Protein AF-A0A383B286-F1 (afdb_monomer)

Secondary structure (DSSP, 8-state):
---TTS-S------PPTTSHHHHHHH--S--PPPGGGGSSBS-SSEEEEEE--HHHHHHHHHHHHHHHTTT--HHHHHHHHHHHHHHHHHTTT--SEEEEEEEE-SSTT-EEEEEEEE--S-HHHHHHHHHHHHHHHHHHHHT-HHHHHTT-EEEEEEEEEEEETTEEEEEEEEEEE-TTS-TTT-SSPPTTSEEEEEEEEETTEEEEESSHHHHHHHHHHHHH-PPPTTBHHHHSPPPTT-SEEEE-

Foldseek 3Di:
DDDPVPPPDDDDDDDDPPDLSNCQLFDDDDADFQLCLLLDADDAPKWKKFFDPLVSVLVVLLVVLVVCLVVDDDPLNVLSVLVNVLSVLCCQAAPGIKIKGWHDDPDPLDIWIKMKGFGNDDQVSNLVSVVSVQVSVQVNCVVPVVCVVQVKHKDWDKAWDDDAPNFTKIKIWIAIDCVVGDCVVPVDPHRNNIAMWMWTDDPRMIIITRDSVSSNSSRVCVVVSGGDPNGCSVVPTDDPRGRMDMDD

Radius of gyration: 19.31 Å; Cα contacts (8 Å, |Δi|>4): 443; chains: 1; bounding box: 46×44×51 Å

Organism: NCBI:txid408172

Nearest PDB structures (foldseek):
  2lnj-assembly1_A  TM=3.868E-01  e=2.269E-02  Synechocystis sp. PCC 6803

pLDDT: mean 72.1, std 17.96, range [24.28, 96.69]

Structure (mmCIF, N/CA/C/O backbone):
data_AF-A0A383B286-F1
#
_entry.id   AF-A0A383B286-F1
#
loop_
_atom_site.group_PDB
_atom_site.id
_atom_site.type_symbol
_atom_site.label_atom_id
_atom_site.label_alt_id
_atom_site.label_comp_id
_atom_site.label_asym_id
_atom_site.label_entity_id
_atom_site.label_seq_id
_atom_site.pdbx_PDB_ins_code
_atom_site.Cartn_x
_atom_site.Cartn_y
_atom_site.Cartn_z
_atom_site.occupancy
_atom_site.B_iso_or_equiv
_atom_site.auth_seq_id
_atom_site.auth_comp_id
_atom_site.auth_asym_id
_atom_site.auth_atom_id
_atom_site.pdbx_PDB_model_num
ATOM 1 N N . PHE A 1 1 ? -25.743 -4.585 -22.593 1.00 35.69 1 PHE A N 1
ATOM 2 C CA . PHE A 1 1 ? -24.598 -5.410 -23.019 1.00 35.69 1 PHE A CA 1
ATOM 3 C C . PHE A 1 1 ? -23.786 -4.570 -23.985 1.00 35.69 1 PHE A C 1
ATOM 5 O O . PHE A 1 1 ? -24.321 -4.217 -25.025 1.00 35.69 1 PHE A O 1
ATOM 12 N N . LEU A 1 2 ? -22.584 -4.155 -23.582 1.00 29.59 2 LEU A N 1
ATOM 13 C CA . LEU A 1 2 ? -21.667 -3.370 -24.417 1.00 29.59 2 LEU A CA 1
ATOM 14 C C . LEU A 1 2 ? -20.924 -4.308 -25.380 1.00 29.59 2 LEU A C 1
ATOM 16 O O . LEU A 1 2 ? -20.690 -5.470 -25.030 1.00 29.59 2 LEU A O 1
ATOM 20 N N . SER A 1 3 ? -20.625 -3.829 -26.587 1.00 35.50 3 SER A N 1
ATOM 21 C CA . SER A 1 3 ? -20.032 -4.629 -27.661 1.00 35.50 3 SER A CA 1
ATOM 22 C C . SER A 1 3 ? -18.531 -4.865 -27.437 1.00 35.50 3 SER A C 1
ATOM 24 O O . SER A 1 3 ? -17.851 -4.086 -26.772 1.00 35.50 3 SER A O 1
ATOM 26 N N . THR A 1 4 ? -18.000 -5.962 -27.983 1.00 37.81 4 THR A N 1
ATOM 27 C CA . THR A 1 4 ? -16.591 -6.387 -27.856 1.00 37.81 4 THR A CA 1
ATOM 28 C C . THR A 1 4 ? -15.590 -5.416 -28.504 1.00 37.81 4 THR A C 1
ATOM 30 O O . THR A 1 4 ? -14.391 -5.576 -28.309 1.00 37.81 4 THR A O 1
ATOM 33 N N . GLU A 1 5 ? -16.069 -4.420 -29.254 1.00 39.47 5 GLU A N 1
ATOM 34 C CA . GLU A 1 5 ? -15.258 -3.421 -29.965 1.00 39.47 5 GLU A CA 1
ATOM 35 C C . GLU A 1 5 ? -15.068 -2.113 -29.165 1.00 39.47 5 GLU A C 1
ATOM 37 O O . GLU A 1 5 ? -14.260 -1.277 -29.551 1.00 39.47 5 GLU A O 1
ATOM 42 N N . GLU A 1 6 ? -15.738 -1.951 -28.015 1.00 33.78 6 GLU A N 1
ATOM 43 C CA . GLU A 1 6 ? -15.714 -0.720 -27.192 1.00 33.78 6 GLU A CA 1
ATOM 44 C C . GLU A 1 6 ? -15.041 -0.914 -25.819 1.00 33.78 6 GLU A C 1
ATOM 46 O O . GLU A 1 6 ? -15.078 -0.045 -24.948 1.00 33.78 6 GLU A O 1
ATOM 51 N N . ILE A 1 7 ? -14.418 -2.072 -25.599 1.00 32.53 7 ILE A N 1
ATOM 52 C CA . ILE A 1 7 ? -13.749 -2.419 -24.344 1.00 32.53 7 ILE A CA 1
ATOM 53 C C . ILE A 1 7 ? -12.240 -2.233 -24.527 1.00 32.53 7 ILE A C 1
ATOM 55 O O . ILE A 1 7 ? -11.551 -3.141 -24.983 1.00 32.53 7 ILE A O 1
ATOM 59 N N . VAL A 1 8 ? -11.720 -1.063 -24.147 1.00 39.81 8 VAL A N 1
ATOM 60 C CA . VAL A 1 8 ? -10.276 -0.760 -24.231 1.00 39.81 8 VAL A CA 1
ATOM 61 C C . VAL A 1 8 ? -9.488 -1.412 -23.083 1.00 39.81 8 VAL A C 1
ATOM 63 O O . VAL A 1 8 ? -8.331 -1.777 -23.259 1.00 39.81 8 VAL A O 1
ATOM 66 N N . ALA A 1 9 ? -10.129 -1.684 -21.941 1.00 24.28 9 ALA A N 1
ATOM 67 C CA . ALA A 1 9 ? -9.641 -2.647 -20.954 1.00 24.28 9 ALA A CA 1
ATOM 68 C C . ALA A 1 9 ? -10.784 -3.145 -20.059 1.00 24.28 9 ALA A C 1
ATOM 70 O O . ALA A 1 9 ? -11.536 -2.364 -19.480 1.00 24.28 9 ALA A O 1
ATOM 71 N N . ARG A 1 10 ? -10.892 -4.468 -19.910 1.00 29.92 10 ARG A N 1
ATOM 72 C CA . ARG A 1 10 ? -11.716 -5.124 -18.889 1.00 29.92 10 ARG A CA 1
ATOM 73 C C . ARG A 1 10 ? -10.785 -5.944 -18.015 1.00 29.92 10 ARG A C 1
ATOM 75 O O . ARG A 1 10 ? -10.339 -7.015 -18.419 1.00 29.92 10 ARG A O 1
ATOM 82 N N . PHE A 1 11 ? -10.491 -5.441 -16.824 1.00 25.23 11 PHE A N 1
ATOM 83 C CA . PHE A 1 11 ? -9.703 -6.176 -15.843 1.00 25.23 11 PHE A CA 1
ATOM 84 C C . PHE A 1 11 ? -10.583 -7.241 -15.190 1.00 25.23 11 PHE A C 1
ATOM 86 O O . PHE A 1 11 ? -11.273 -7.008 -14.205 1.00 25.23 11 PHE A O 1
ATOM 93 N N . ALA A 1 12 ? -10.581 -8.431 -15.783 1.00 28.70 12 ALA A N 1
ATOM 94 C CA . ALA A 1 12 ? -11.034 -9.650 -15.137 1.00 28.70 12 ALA A CA 1
ATOM 95 C C . ALA A 1 12 ? -9.789 -10.446 -14.740 1.00 28.70 12 ALA A C 1
ATOM 97 O O . ALA A 1 12 ? -9.156 -11.088 -15.580 1.00 28.70 12 ALA A O 1
ATOM 98 N N . MET A 1 13 ? -9.420 -10.397 -13.460 1.00 33.97 13 MET A N 1
ATOM 99 C CA . MET A 1 13 ? -8.364 -11.257 -12.934 1.00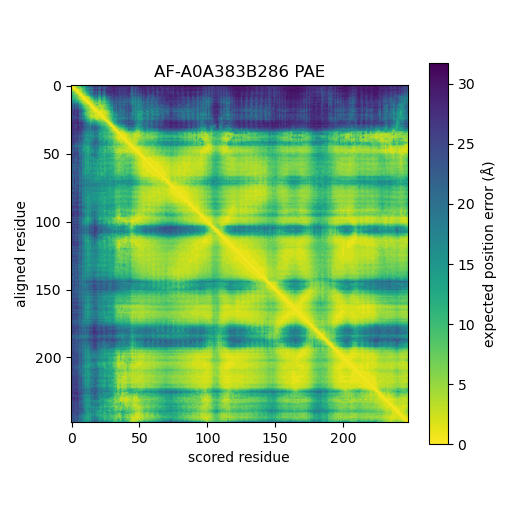 33.97 13 MET A CA 1
ATOM 100 C C . MET A 1 13 ? -8.910 -12.681 -12.834 1.00 33.97 13 MET A C 1
ATOM 102 O O . MET A 1 13 ? -9.574 -13.058 -11.875 1.00 33.97 13 MET A O 1
ATOM 106 N N . SER A 1 14 ? -8.649 -13.475 -13.866 1.00 31.97 14 SER A N 1
ATOM 107 C CA . SER A 1 14 ? -8.814 -14.923 -13.829 1.00 31.97 14 SER A CA 1
ATOM 108 C C . SER A 1 14 ? -7.449 -15.545 -14.075 1.00 31.97 14 SER A C 1
ATOM 110 O O . SER A 1 14 ? -6.785 -15.260 -15.071 1.00 31.97 14 SER A O 1
ATOM 112 N N . ALA A 1 15 ? -6.980 -16.365 -13.141 1.00 40.34 15 ALA A N 1
ATOM 113 C CA . ALA A 1 15 ? -5.787 -17.151 -13.384 1.00 40.34 15 ALA A CA 1
ATOM 114 C C . ALA A 1 15 ? -6.165 -18.398 -14.184 1.00 40.34 15 ALA A C 1
ATOM 116 O O . ALA A 1 15 ? -7.109 -19.113 -13.845 1.00 40.34 15 ALA A O 1
ATOM 117 N N . LYS A 1 16 ? -5.400 -18.683 -15.239 1.00 36.25 16 LYS A N 1
ATOM 118 C CA . LYS A 1 16 ? -5.529 -19.925 -16.003 1.00 36.25 16 LYS A CA 1
ATOM 119 C C . LYS A 1 16 ? -5.354 -21.114 -15.053 1.00 36.25 16 LYS A C 1
ATOM 121 O O . LYS A 1 16 ? -4.322 -21.210 -14.386 1.00 36.25 16 LYS A O 1
ATOM 126 N N . GLY A 1 17 ? -6.350 -21.998 -14.991 1.00 39.28 17 GLY A N 1
ATOM 127 C CA . GLY A 1 17 ? -6.328 -23.168 -14.109 1.00 39.28 17 GLY A CA 1
ATOM 128 C C . GLY A 1 17 ? -5.062 -24.011 -14.302 1.00 39.28 17 GLY A C 1
ATOM 129 O O . GLY A 1 17 ? -4.658 -24.277 -15.434 1.00 39.28 17 GLY A O 1
ATOM 130 N N . GLY A 1 18 ? -4.421 -24.389 -13.193 1.00 46.38 18 GLY A N 1
ATOM 131 C CA . GLY A 1 18 ? -3.173 -25.162 -13.170 1.00 46.38 18 GLY A CA 1
ATOM 132 C C . GLY A 1 18 ? -1.886 -24.327 -13.189 1.00 46.38 18 GLY A C 1
ATOM 133 O O . GLY A 1 18 ? -0.797 -24.892 -13.226 1.00 46.38 18 GLY A O 1
ATOM 134 N N . THR A 1 19 ? -1.978 -22.995 -13.160 1.00 46.00 19 THR A N 1
ATOM 135 C CA . THR A 1 19 ? -0.817 -22.101 -12.996 1.00 46.00 19 THR A CA 1
ATOM 136 C C . THR A 1 19 ? -0.548 -21.792 -11.523 1.00 46.00 19 THR A C 1
ATOM 138 O O . THR A 1 19 ? -1.466 -21.839 -10.705 1.00 46.00 19 THR A O 1
ATOM 141 N N . ALA A 1 20 ? 0.683 -21.397 -11.182 1.00 45.56 20 ALA A N 1
ATOM 142 C CA . ALA A 1 20 ? 1.032 -20.937 -9.833 1.00 45.56 20 ALA A CA 1
ATOM 143 C C . ALA A 1 20 ? 0.126 -19.786 -9.351 1.00 45.56 20 ALA A C 1
ATOM 145 O O . ALA A 1 20 ? -0.281 -19.767 -8.195 1.00 45.56 20 ALA A O 1
ATOM 146 N N . LEU A 1 21 ? -0.276 -18.896 -10.267 1.00 41.94 21 LEU A N 1
ATOM 147 C CA . LEU A 1 21 ? -1.225 -17.815 -9.998 1.00 41.94 21 LEU A CA 1
ATOM 148 C C . LEU A 1 21 ? -2.638 -18.350 -9.690 1.00 41.94 21 LEU A C 1
ATOM 150 O O . LEU A 1 21 ? -3.321 -17.820 -8.821 1.00 41.94 21 LEU A O 1
ATOM 154 N N . SER A 1 22 ? -3.068 -19.439 -10.347 1.00 44.69 22 SER A N 1
ATOM 155 C CA . SER A 1 22 ? -4.341 -20.099 -10.018 1.00 44.69 22 SER A CA 1
ATOM 156 C C . SER A 1 22 ? -4.290 -20.776 -8.661 1.00 44.69 22 SER A C 1
ATOM 158 O O . SER A 1 22 ? -5.237 -20.632 -7.909 1.00 44.69 22 SER A O 1
ATOM 160 N N . THR A 1 23 ? -3.165 -21.397 -8.304 1.00 44.38 23 THR A N 1
ATOM 161 C CA . THR A 1 23 ? -2.940 -21.995 -6.984 1.00 44.38 23 THR A CA 1
ATOM 162 C C . THR A 1 23 ? -2.914 -20.938 -5.874 1.00 44.38 23 THR A C 1
ATOM 164 O O . THR A 1 23 ? -3.476 -21.176 -4.806 1.00 44.38 23 THR A O 1
ATOM 167 N N . MET A 1 24 ? -2.337 -19.758 -6.143 1.00 43.66 24 MET A N 1
ATOM 168 C CA . MET A 1 24 ? -2.326 -18.604 -5.230 1.00 43.66 24 MET A CA 1
ATOM 169 C C . MET A 1 24 ? -3.744 -18.069 -4.972 1.00 43.66 24 MET A C 1
ATOM 171 O O . MET A 1 24 ? -4.082 -17.751 -3.836 1.00 43.66 24 MET A O 1
ATOM 175 N N . PHE A 1 25 ? -4.601 -18.037 -6.000 1.00 43.75 25 PHE A N 1
ATOM 176 C CA . PHE A 1 25 ? -6.016 -17.676 -5.851 1.00 43.75 25 PHE A CA 1
ATOM 177 C C . PHE A 1 25 ? -6.913 -18.829 -5.371 1.00 43.75 25 PHE A C 1
ATOM 179 O O . PHE A 1 25 ? -8.019 -18.569 -4.902 1.00 43.75 25 PHE A O 1
ATOM 186 N N . SER A 1 26 ? -6.480 -20.093 -5.480 1.00 41.22 26 SER A N 1
ATOM 187 C CA . SER A 1 26 ? -7.341 -21.262 -5.249 1.00 41.22 26 SER A CA 1
ATOM 188 C C . SER A 1 26 ? -7.042 -22.087 -3.997 1.00 41.22 26 SER A C 1
ATOM 190 O O . SER A 1 26 ? -7.815 -23.007 -3.732 1.00 41.22 26 SER A O 1
ATOM 192 N N . SER A 1 27 ? -5.989 -21.838 -3.203 1.00 34.78 27 SER A N 1
ATOM 193 C CA . SER A 1 27 ? -5.831 -22.602 -1.948 1.00 34.78 27 SER A CA 1
ATOM 194 C C . SER A 1 27 ? -4.819 -22.089 -0.905 1.00 34.78 27 SER A C 1
ATOM 196 O O . SER A 1 27 ? -3.619 -22.261 -1.081 1.00 34.78 27 SER A O 1
ATOM 198 N N . LYS A 1 28 ? -5.398 -21.735 0.263 1.00 45.06 28 LYS A N 1
ATOM 199 C CA . LYS A 1 28 ? -4.959 -21.876 1.684 1.00 45.06 28 LYS A CA 1
ATOM 200 C C . LYS A 1 28 ? -3.869 -20.932 2.243 1.00 45.06 28 LYS A C 1
ATOM 202 O O . LYS A 1 28 ? -2.876 -20.684 1.589 1.00 45.06 28 LYS A O 1
ATOM 207 N N . ALA A 1 29 ? -3.985 -20.431 3.488 1.00 35.38 29 ALA A N 1
ATOM 208 C CA . ALA A 1 29 ? -4.572 -21.063 4.688 1.00 35.38 29 ALA A CA 1
ATOM 209 C C . ALA A 1 29 ? -5.432 -20.143 5.602 1.00 35.38 29 ALA A C 1
ATOM 211 O O . ALA A 1 29 ? -5.096 -18.991 5.839 1.00 35.38 29 ALA A O 1
ATOM 212 N N . ASN A 1 30 ? -6.508 -20.730 6.155 1.00 35.88 30 ASN A N 1
ATOM 213 C CA . ASN A 1 30 ? -7.362 -20.274 7.268 1.00 35.88 30 ASN A CA 1
ATOM 214 C C . ASN A 1 30 ? -7.854 -18.817 7.219 1.00 35.88 30 ASN A C 1
ATOM 216 O O . ASN A 1 30 ? -7.363 -17.955 7.942 1.00 35.88 30 ASN A O 1
ATOM 220 N N . GLY A 1 31 ? -8.900 -18.575 6.423 1.00 37.56 31 GLY A N 1
ATOM 221 C CA . GLY A 1 31 ? -9.650 -17.320 6.463 1.00 37.56 31 GLY A CA 1
ATOM 222 C C . GLY A 1 31 ? -10.276 -17.096 7.840 1.00 37.56 31 GLY A C 1
ATOM 223 O O . GLY A 1 31 ? -11.276 -17.725 8.182 1.00 37.56 31 GLY A O 1
ATOM 224 N N . GLY A 1 32 ? -9.656 -16.225 8.632 1.00 35.72 32 GLY A N 1
ATOM 225 C CA . GLY A 1 32 ? -10.318 -15.516 9.720 1.00 35.72 32 GLY A CA 1
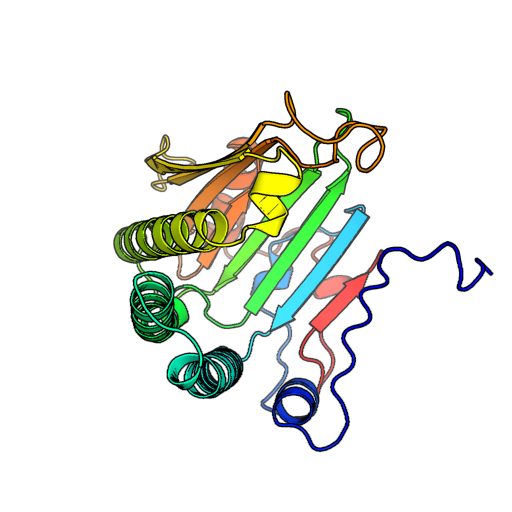ATOM 226 C C . GLY A 1 32 ? -11.048 -14.292 9.173 1.00 35.72 32 GLY A C 1
ATOM 227 O 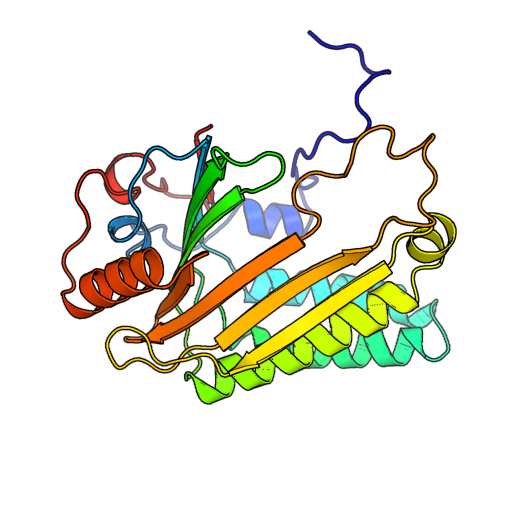O . GLY A 1 32 ? -10.774 -13.848 8.058 1.00 35.72 32 GLY A O 1
ATOM 228 N N . ASN A 1 33 ? -11.964 -13.733 9.964 1.00 47.03 33 ASN A N 1
ATOM 229 C CA . ASN A 1 33 ? -12.501 -12.410 9.670 1.00 47.03 33 ASN A CA 1
ATOM 230 C C . ASN A 1 33 ? -11.319 -11.418 9.735 1.00 47.03 33 ASN A C 1
ATOM 232 O O . ASN A 1 33 ? -10.665 -11.370 10.783 1.00 47.03 33 ASN A O 1
ATOM 236 N N . PRO A 1 34 ? -10.974 -10.709 8.648 1.00 53.91 34 PRO A N 1
ATOM 237 C CA . PRO A 1 34 ? -9.831 -9.803 8.630 1.00 53.91 34 PRO A CA 1
ATOM 238 C C . PRO A 1 34 ? -10.003 -8.761 9.730 1.00 53.91 34 PRO A C 1
ATOM 240 O O . PRO A 1 34 ? -10.953 -7.978 9.727 1.00 53.91 34 PRO A O 1
ATOM 243 N N . SER A 1 35 ? -9.087 -8.770 10.698 1.00 61.88 35 SER A N 1
ATOM 244 C CA . SER A 1 35 ? -9.157 -7.899 11.866 1.00 61.88 35 SER A CA 1
ATOM 245 C C . SER A 1 35 ? -9.078 -6.435 11.471 1.00 61.88 35 SER A C 1
ATOM 247 O O . SER A 1 35 ? -9.601 -5.605 12.201 1.00 61.88 35 SER A O 1
ATOM 249 N N . VAL A 1 36 ? -8.475 -6.127 10.318 1.00 63.97 36 VAL A N 1
ATOM 250 C CA . VAL A 1 36 ? -8.376 -4.763 9.789 1.00 63.97 36 VAL A CA 1
ATOM 251 C C . VAL A 1 36 ? -9.693 -4.235 9.218 1.00 63.97 36 VAL A C 1
ATOM 253 O O . VAL A 1 36 ? -9.945 -3.037 9.265 1.00 63.97 36 VAL A O 1
ATOM 256 N N . ALA A 1 37 ? -10.589 -5.115 8.758 1.00 61.50 37 ALA A N 1
ATOM 257 C CA . ALA A 1 37 ? -11.864 -4.715 8.159 1.00 61.50 37 ALA A CA 1
ATOM 258 C C . ALA A 1 37 ? -12.816 -4.055 9.162 1.00 61.50 37 ALA A C 1
ATOM 260 O O . ALA A 1 37 ? -13.763 -3.385 8.766 1.00 61.50 37 ALA A O 1
ATOM 261 N N . LYS A 1 38 ? -12.573 -4.216 10.469 1.00 71.38 38 LYS A N 1
ATOM 262 C CA . LYS A 1 38 ? -13.352 -3.531 11.505 1.00 71.38 38 LYS A CA 1
ATOM 263 C C . LYS A 1 38 ? -13.021 -2.037 11.606 1.00 71.38 38 LYS A C 1
ATOM 265 O O . LYS A 1 38 ? -13.726 -1.345 12.327 1.00 71.38 38 LYS A O 1
ATOM 270 N N . TYR A 1 39 ? -11.953 -1.568 10.960 1.00 67.50 39 TYR A N 1
ATOM 271 C CA . TYR A 1 39 ? -11.430 -0.207 11.098 1.00 67.50 39 TYR A CA 1
ATOM 272 C C . TYR A 1 39 ? -11.810 0.736 9.948 1.00 67.50 39 TYR A C 1
ATOM 274 O O . TYR A 1 39 ? -11.619 1.936 10.088 1.00 67.50 39 TYR A O 1
ATOM 282 N N . VAL A 1 40 ? -12.353 0.210 8.847 1.00 66.75 40 VAL A N 1
ATOM 283 C CA . VAL A 1 40 ? -12.799 0.998 7.685 1.00 66.75 40 VAL A CA 1
ATOM 284 C C . VAL A 1 40 ? -14.318 0.975 7.630 1.00 66.75 40 VAL A C 1
ATOM 286 O O . VAL A 1 40 ? -14.918 -0.095 7.778 1.00 66.75 40 VAL A O 1
ATOM 289 N N . GLU A 1 41 ? -14.925 2.145 7.454 1.00 68.25 41 GLU A N 1
ATOM 290 C CA . GLU A 1 41 ? -16.367 2.293 7.265 1.00 68.25 41 GLU A CA 1
ATOM 291 C C . GLU A 1 41 ? -16.772 1.845 5.852 1.00 68.25 41 GLU A C 1
ATOM 293 O O . GLU A 1 41 ? -16.003 1.968 4.904 1.00 68.25 41 GLU A O 1
ATOM 298 N N . SER A 1 42 ? -17.964 1.263 5.722 1.00 55.38 42 SER A N 1
ATOM 299 C CA . SER A 1 42 ? -18.550 0.896 4.429 1.00 55.38 42 SER A CA 1
ATOM 300 C C . SER A 1 42 ? -19.330 2.061 3.829 1.00 55.38 42 SER A C 1
ATOM 302 O O . SER A 1 42 ? -19.939 2.831 4.569 1.00 55.38 42 SER A O 1
ATOM 304 N N . GLY A 1 43 ? -19.418 2.120 2.502 1.00 54.25 43 GLY A N 1
ATOM 305 C CA . GLY A 1 43 ? -20.246 3.103 1.797 1.00 54.25 43 GLY A CA 1
ATOM 306 C C . GLY A 1 43 ? -19.526 3.885 0.706 1.00 54.25 43 GLY A C 1
ATOM 307 O O . GLY A 1 43 ? -20.153 4.760 0.112 1.00 54.25 43 GLY A O 1
ATOM 308 N N . GLY A 1 44 ? -18.260 3.567 0.423 1.00 58.38 44 GLY A N 1
ATOM 309 C CA . GLY A 1 44 ? -17.566 4.095 -0.745 1.00 58.38 44 GLY A CA 1
ATOM 310 C C . GLY A 1 44 ? -18.120 3.521 -2.052 1.00 58.38 44 GLY A C 1
ATOM 311 O O . GLY A 1 44 ? -18.815 2.502 -2.075 1.00 58.38 44 GLY A O 1
ATOM 312 N N . PHE A 1 45 ? -17.766 4.161 -3.165 1.00 52.78 45 PHE A N 1
ATOM 313 C CA . PHE A 1 45 ? -17.994 3.637 -4.513 1.00 52.78 45 PHE A CA 1
ATOM 314 C C . PHE A 1 45 ? -17.369 2.247 -4.724 1.00 52.78 45 PHE A C 1
ATOM 316 O O . PHE A 1 45 ? -17.914 1.426 -5.461 1.00 52.78 45 PHE A O 1
ATOM 323 N N . LEU A 1 46 ? -16.229 1.968 -4.086 1.00 63.97 46 LEU A N 1
ATOM 324 C CA . LEU A 1 46 ? -15.657 0.628 -4.033 1.00 63.97 46 LEU A CA 1
ATOM 325 C C . LEU A 1 46 ? -15.156 0.327 -2.626 1.00 63.97 46 LEU A C 1
ATOM 327 O O . LEU A 1 46 ? -14.215 0.950 -2.146 1.00 63.97 46 LEU A O 1
ATOM 331 N N . ASP A 1 47 ? -15.718 -0.711 -2.020 1.00 60.81 47 ASP A N 1
ATOM 332 C CA . ASP A 1 47 ? -15.261 -1.249 -0.742 1.00 60.81 47 ASP A CA 1
ATOM 333 C C . ASP A 1 47 ? -14.608 -2.614 -0.976 1.00 60.81 47 ASP A C 1
ATOM 335 O O . ASP A 1 47 ? -15.182 -3.475 -1.651 1.00 60.81 47 ASP A O 1
ATOM 339 N N . ALA A 1 48 ? -13.426 -2.860 -0.405 1.00 68.88 48 ALA A N 1
ATOM 340 C CA . ALA A 1 48 ? -12.746 -4.143 -0.543 1.00 68.88 48 ALA A CA 1
ATOM 341 C C . ALA A 1 48 ? -11.995 -4.587 0.712 1.00 68.88 48 ALA A C 1
ATOM 343 O O . ALA A 1 48 ? -11.455 -3.805 1.496 1.00 68.88 48 ALA A O 1
ATOM 344 N N . VAL A 1 49 ? -11.929 -5.907 0.867 1.00 62.50 49 VAL A N 1
ATOM 345 C CA . VAL A 1 49 ? -11.186 -6.571 1.927 1.00 62.50 49 VAL A CA 1
ATOM 346 C C . VAL A 1 49 ? -10.368 -7.704 1.326 1.00 62.50 49 VAL A C 1
ATOM 348 O O . VAL A 1 49 ? -10.896 -8.570 0.623 1.00 62.50 49 VAL A O 1
ATOM 351 N N . VAL A 1 50 ? -9.066 -7.693 1.598 1.00 72.25 50 VAL A N 1
ATOM 352 C CA . VAL A 1 50 ? -8.081 -8.564 0.956 1.00 72.25 50 VAL A CA 1
ATOM 353 C C . VAL A 1 50 ? -7.175 -9.201 2.003 1.00 72.25 50 VAL A C 1
ATOM 355 O O . VAL A 1 50 ? -6.856 -8.608 3.032 1.00 72.25 50 VAL A O 1
ATOM 358 N N . ASN A 1 51 ? -6.756 -10.431 1.730 1.00 69.00 51 ASN A N 1
ATOM 359 C CA . ASN A 1 51 ? -5.701 -11.117 2.452 1.00 69.00 51 ASN A CA 1
ATOM 360 C C . ASN A 1 51 ? -4.616 -11.562 1.460 1.00 69.00 51 ASN A C 1
ATOM 362 O O . ASN A 1 51 ? -4.763 -12.574 0.770 1.00 69.00 51 ASN A O 1
ATOM 366 N N . TYR A 1 52 ? -3.549 -10.774 1.361 1.00 68.12 52 TYR A N 1
ATOM 367 C CA . TYR A 1 52 ? -2.412 -11.004 0.483 1.00 68.12 52 TYR A CA 1
ATOM 368 C C . TYR A 1 52 ? -1.523 -12.139 0.991 1.00 68.12 52 TYR A C 1
ATOM 370 O O . TYR A 1 52 ? -0.999 -12.107 2.104 1.00 68.12 52 TYR A O 1
ATOM 378 N N . GLU A 1 53 ? -1.275 -13.117 0.122 1.00 71.69 53 GLU A N 1
ATOM 379 C CA . GLU A 1 53 ? -0.221 -14.108 0.323 1.00 71.69 53 GLU A CA 1
ATOM 380 C C . GLU A 1 53 ? 1.079 -13.564 -0.287 1.00 71.69 53 GLU A C 1
ATOM 382 O O . GLU A 1 53 ? 1.404 -13.802 -1.452 1.00 71.69 53 GLU A O 1
ATOM 387 N N . MET A 1 54 ? 1.791 -12.744 0.494 1.00 71.75 54 MET A N 1
ATOM 388 C CA . MET A 1 54 ? 2.982 -12.030 0.018 1.00 71.75 54 MET A CA 1
ATOM 389 C C . MET A 1 54 ? 4.094 -12.965 -0.467 1.00 71.75 54 MET A C 1
ATOM 391 O O . MET A 1 54 ? 4.824 -12.600 -1.386 1.00 71.75 54 MET A O 1
ATOM 395 N N . SER A 1 55 ? 4.213 -14.179 0.083 1.00 70.06 55 SER A N 1
ATOM 396 C CA . SER A 1 55 ? 5.263 -15.120 -0.331 1.00 70.06 55 SER A CA 1
ATOM 397 C C . SER A 1 55 ? 5.027 -15.609 -1.761 1.00 70.06 55 SER A C 1
ATOM 399 O O . SER A 1 55 ? 5.950 -15.643 -2.573 1.00 70.06 55 SER A O 1
ATOM 401 N N . GLY A 1 56 ? 3.783 -15.942 -2.092 1.00 68.25 56 GLY A N 1
ATOM 402 C CA . GLY A 1 56 ? 3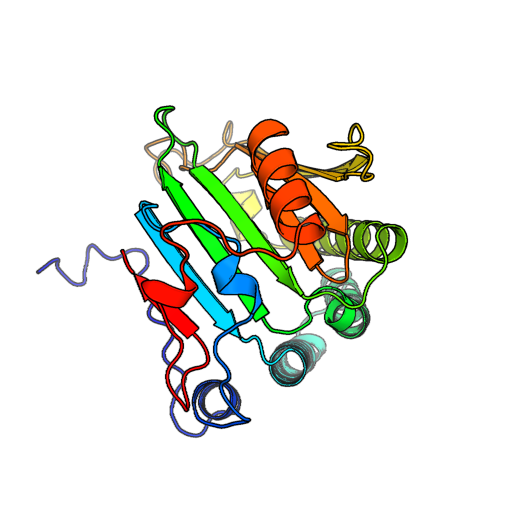.339 -16.353 -3.417 1.00 68.25 56 GLY A CA 1
ATOM 403 C C . GLY A 1 56 ? 3.423 -15.218 -4.426 1.00 68.25 56 GLY A C 1
ATOM 404 O O . GLY A 1 56 ? 3.884 -15.443 -5.547 1.00 68.25 56 GLY A O 1
ATOM 405 N N . PHE A 1 57 ? 3.076 -13.990 -4.024 1.00 71.00 57 PHE A N 1
ATOM 406 C CA . PHE A 1 57 ? 3.261 -12.811 -4.872 1.00 71.00 57 PHE A CA 1
ATOM 407 C C . PHE A 1 57 ? 4.740 -12.590 -5.218 1.00 71.00 57 PHE A C 1
ATOM 409 O O . PHE A 1 57 ? 5.083 -12.451 -6.391 1.00 71.00 57 PHE A O 1
ATOM 416 N N . ILE A 1 58 ? 5.631 -12.653 -4.225 1.00 74.19 58 ILE A N 1
ATOM 417 C CA . ILE A 1 58 ? 7.081 -12.526 -4.431 1.00 74.19 58 ILE A CA 1
ATOM 418 C C . ILE A 1 58 ? 7.605 -13.654 -5.320 1.00 74.19 58 ILE A C 1
ATOM 420 O O . ILE A 1 58 ? 8.371 -13.399 -6.247 1.00 74.19 58 ILE A O 1
ATOM 424 N N . ALA A 1 59 ? 7.168 -14.895 -5.096 1.00 73.06 59 ALA A N 1
ATOM 425 C CA . ALA A 1 59 ? 7.553 -16.026 -5.937 1.00 73.06 59 ALA A CA 1
ATOM 426 C C . ALA A 1 59 ? 7.120 -15.828 -7.400 1.00 73.06 59 ALA A C 1
ATOM 428 O O . ALA A 1 59 ? 7.892 -16.121 -8.315 1.00 73.06 59 ALA A O 1
ATOM 429 N N . TYR A 1 60 ? 5.915 -15.299 -7.627 1.00 72.19 60 TYR A N 1
ATOM 430 C CA . TYR A 1 60 ? 5.425 -14.972 -8.963 1.00 72.19 60 TYR A CA 1
ATOM 431 C C . TYR A 1 60 ? 6.248 -13.860 -9.624 1.00 72.19 60 TYR A C 1
ATOM 433 O O . TYR A 1 60 ? 6.716 -14.045 -10.747 1.00 72.19 60 TYR A O 1
ATOM 441 N N . VAL A 1 61 ? 6.467 -12.736 -8.934 1.00 75.06 61 VAL A N 1
ATOM 442 C CA . VAL A 1 61 ? 7.265 -11.617 -9.460 1.00 75.06 61 VAL A CA 1
ATOM 443 C C . VAL A 1 61 ? 8.684 -12.080 -9.789 1.00 75.06 61 VAL A C 1
ATOM 445 O O . VAL A 1 61 ? 9.166 -11.843 -10.896 1.00 75.06 61 VAL A O 1
ATOM 448 N N . ASN A 1 62 ? 9.315 -12.837 -8.890 1.00 79.25 62 ASN A N 1
ATOM 449 C CA . ASN A 1 62 ? 10.642 -13.408 -9.113 1.00 79.25 62 ASN A CA 1
ATOM 450 C C . ASN A 1 62 ? 10.670 -14.329 -10.337 1.00 79.25 62 ASN A C 1
ATOM 452 O O . ASN A 1 62 ? 11.589 -14.232 -11.144 1.00 79.25 62 ASN A O 1
ATOM 456 N N . HIS A 1 63 ? 9.654 -15.179 -10.517 1.00 79.50 63 HIS A N 1
ATOM 457 C CA . HIS A 1 63 ? 9.544 -16.038 -11.696 1.00 79.50 63 HIS A CA 1
ATOM 458 C C . HIS A 1 63 ? 9.453 -15.232 -13.001 1.00 79.50 63 HIS A C 1
ATOM 460 O O . HIS A 1 63 ? 10.091 -15.590 -13.993 1.00 79.50 63 HIS A O 1
ATOM 466 N N . VAL A 1 64 ? 8.672 -14.147 -13.012 1.00 78.06 64 VAL A N 1
ATOM 467 C CA . VAL A 1 64 ? 8.550 -13.261 -14.180 1.00 78.06 64 VAL A CA 1
ATOM 468 C C . VAL A 1 64 ? 9.884 -12.575 -14.476 1.00 78.06 64 VAL A C 1
ATOM 470 O O . VAL A 1 64 ? 10.346 -12.623 -15.616 1.00 78.06 64 VAL A O 1
ATOM 473 N N . ILE A 1 65 ? 10.538 -12.006 -13.460 1.00 82.06 65 ILE A N 1
ATOM 474 C CA . ILE A 1 65 ? 11.841 -11.343 -13.610 1.00 82.06 65 ILE A CA 1
ATOM 475 C C . ILE A 1 65 ? 12.897 -12.327 -14.118 1.00 82.06 65 ILE A C 1
ATOM 477 O O . ILE A 1 65 ? 13.606 -12.015 -15.072 1.00 82.06 65 ILE A O 1
ATOM 481 N N . ASP A 1 66 ? 12.977 -13.532 -13.553 1.00 82.56 66 ASP A N 1
ATOM 482 C CA . ASP A 1 66 ? 13.949 -14.553 -13.966 1.00 82.56 66 ASP A CA 1
ATOM 483 C C . ASP A 1 66 ? 13.737 -15.013 -15.411 1.00 82.56 66 ASP A C 1
ATOM 485 O O . ASP A 1 66 ? 14.695 -15.337 -16.113 1.00 82.56 66 ASP A O 1
ATOM 489 N N . ARG A 1 67 ? 12.490 -15.001 -15.889 1.00 83.62 67 ARG A N 1
ATOM 490 C CA . ARG A 1 67 ? 12.166 -15.317 -17.282 1.00 83.62 67 ARG A CA 1
ATOM 491 C C . ARG A 1 67 ? 12.556 -14.200 -18.252 1.00 83.62 67 ARG A C 1
ATOM 493 O O . ARG A 1 67 ? 12.911 -14.499 -19.390 1.00 83.62 67 ARG A O 1
ATOM 500 N N . LEU A 1 68 ? 12.466 -12.940 -17.830 1.00 79.25 68 LEU A N 1
ATOM 501 C CA . LEU A 1 68 ? 12.743 -11.767 -18.669 1.00 79.25 68 LEU A CA 1
ATOM 502 C C . LEU A 1 68 ? 14.222 -11.348 -18.647 1.00 79.25 68 LEU A C 1
ATOM 504 O O . LEU A 1 68 ? 14.761 -10.918 -19.662 1.00 79.25 68 LEU A O 1
ATOM 508 N N . SER A 1 69 ? 14.910 -11.533 -17.521 1.00 79.50 69 SER A N 1
ATOM 509 C CA . SER A 1 69 ? 16.312 -11.129 -17.317 1.00 79.50 69 SER A CA 1
ATOM 510 C C . SER A 1 69 ? 17.325 -11.658 -18.356 1.00 79.50 69 SER A C 1
ATOM 512 O O . SER A 1 69 ? 18.335 -10.986 -18.584 1.00 79.50 69 SER A O 1
ATOM 514 N N . PRO A 1 70 ? 17.139 -12.839 -18.987 1.00 83.25 70 PRO A N 1
ATOM 515 C CA . PRO A 1 70 ? 18.034 -13.314 -20.045 1.00 83.25 70 PRO A CA 1
ATOM 516 C C . PRO A 1 70 ? 17.871 -12.593 -21.386 1.00 83.25 70 PRO A C 1
ATOM 518 O O . PRO A 1 70 ? 18.804 -12.620 -22.180 1.00 83.25 70 PRO A O 1
ATOM 521 N N . VAL A 1 71 ? 16.705 -11.995 -21.654 1.00 82.94 71 VAL A N 1
ATOM 522 C CA . VAL A 1 71 ? 16.385 -11.344 -22.942 1.00 82.94 71 VAL A CA 1
ATOM 523 C C . VAL A 1 71 ? 16.415 -9.817 -22.865 1.00 82.94 71 VAL A C 1
ATOM 525 O O . VAL A 1 71 ? 16.263 -9.149 -23.881 1.00 82.94 71 VAL A O 1
ATOM 528 N N . ILE A 1 72 ? 16.604 -9.275 -21.662 1.00 82.69 72 ILE A N 1
ATOM 529 C CA . ILE A 1 72 ? 16.745 -7.848 -21.390 1.00 82.69 72 ILE A CA 1
ATOM 530 C C . ILE A 1 72 ? 18.212 -7.561 -21.065 1.00 82.69 72 ILE A C 1
ATOM 532 O O . ILE A 1 72 ? 18.838 -8.275 -20.277 1.00 82.69 72 ILE A O 1
ATOM 536 N N . GLU A 1 73 ? 18.755 -6.503 -21.661 1.00 83.56 73 GLU A N 1
ATOM 537 C CA . GLU A 1 73 ? 20.137 -6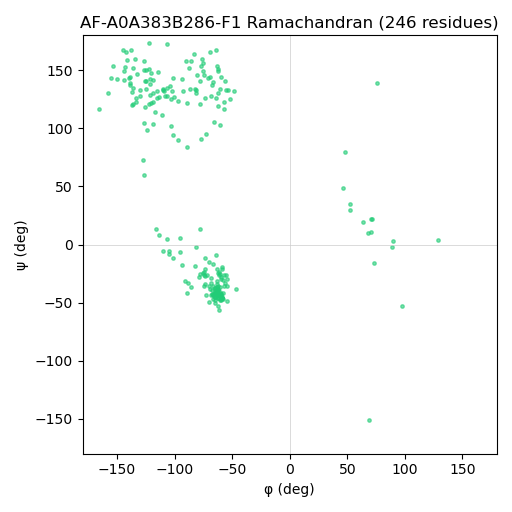.053 -21.478 1.00 83.56 73 GLU A CA 1
ATOM 538 C C . GLU A 1 73 ? 20.189 -4.606 -20.960 1.00 83.56 73 GLU A C 1
ATOM 540 O O . GLU A 1 73 ? 19.166 -3.933 -20.839 1.00 83.56 73 GLU A O 1
ATOM 545 N N . GLY A 1 74 ? 21.392 -4.136 -20.622 1.00 85.31 74 GLY A N 1
ATOM 546 C CA . GLY A 1 74 ? 21.623 -2.749 -20.214 1.00 85.31 74 GLY A CA 1
ATOM 547 C C . GLY A 1 74 ? 21.013 -2.372 -18.859 1.00 85.31 74 GLY A C 1
ATOM 548 O O . GLY A 1 74 ? 20.883 -3.204 -17.958 1.00 85.31 74 GLY A O 1
ATOM 549 N N . GLU A 1 75 ? 20.671 -1.092 -18.713 1.00 84.44 75 GLU A N 1
ATOM 550 C CA . GLU A 1 75 ? 20.189 -0.489 -17.461 1.00 84.44 75 GLU A CA 1
ATOM 551 C C . GLU A 1 75 ? 18.873 -1.111 -16.975 1.00 84.44 75 GLU A C 1
ATOM 553 O O . GLU A 1 75 ? 18.724 -1.384 -15.783 1.00 84.44 75 GLU A O 1
ATOM 558 N N . LEU A 1 76 ? 17.973 -1.479 -17.894 1.00 82.88 76 LEU A N 1
ATOM 559 C CA . LEU A 1 76 ? 16.713 -2.143 -17.554 1.00 82.88 76 LEU A CA 1
ATOM 560 C C . LEU A 1 76 ? 16.937 -3.488 -16.842 1.00 82.88 76 LEU A C 1
ATOM 562 O O . LEU A 1 76 ? 16.219 -3.823 -15.901 1.00 82.88 76 LEU A O 1
ATOM 566 N N . LYS A 1 77 ? 17.972 -4.250 -17.223 1.00 85.81 77 LYS A N 1
ATOM 567 C CA . LYS A 1 77 ? 18.332 -5.492 -16.521 1.00 85.81 77 LYS A CA 1
ATOM 568 C C . LYS A 1 77 ? 18.773 -5.219 -15.082 1.00 85.81 77 LYS A C 1
ATOM 570 O O . LYS A 1 77 ? 18.397 -5.965 -14.180 1.00 85.81 77 LYS A O 1
ATOM 575 N N . ALA A 1 78 ? 19.563 -4.167 -14.865 1.00 87.19 78 ALA A N 1
ATOM 576 C CA . ALA A 1 78 ? 20.017 -3.784 -13.531 1.00 87.19 78 ALA A CA 1
ATOM 577 C C . ALA A 1 78 ? 18.840 -3.351 -12.641 1.00 87.19 78 ALA A C 1
ATOM 579 O O . ALA A 1 78 ? 18.759 -3.792 -11.495 1.00 87.19 78 ALA A O 1
ATOM 580 N N . ILE A 1 79 ? 17.893 -2.582 -13.190 1.00 86.25 79 ILE A N 1
ATOM 581 C CA . ILE A 1 79 ? 16.657 -2.179 -12.501 1.00 86.25 79 ILE A CA 1
ATOM 582 C C . ILE A 1 79 ? 15.834 -3.409 -12.098 1.00 86.25 79 ILE A C 1
ATOM 584 O O . ILE A 1 79 ? 15.410 -3.510 -10.951 1.00 86.25 79 ILE A O 1
ATOM 588 N N . LEU A 1 80 ? 15.654 -4.384 -12.997 1.00 84.31 80 LEU A N 1
ATOM 589 C CA . LEU A 1 80 ? 14.899 -5.607 -12.695 1.00 84.31 80 LEU A CA 1
ATOM 590 C C . LEU A 1 80 ? 15.542 -6.451 -11.584 1.00 84.31 80 LEU A C 1
ATOM 592 O O . LEU A 1 80 ? 14.827 -7.024 -10.761 1.00 84.31 80 LEU A O 1
ATOM 596 N N . ILE A 1 81 ? 16.876 -6.516 -11.528 1.00 86.19 81 ILE A N 1
ATOM 597 C CA . ILE A 1 81 ? 17.597 -7.204 -10.447 1.00 86.19 81 ILE A CA 1
ATOM 598 C C . ILE A 1 81 ? 17.383 -6.478 -9.112 1.00 86.19 81 ILE A C 1
ATOM 600 O O . ILE A 1 81 ? 17.021 -7.124 -8.131 1.00 86.19 81 ILE A O 1
ATOM 604 N N . GLN A 1 82 ? 17.523 -5.149 -9.081 1.00 87.56 82 GLN A N 1
ATOM 605 C CA . GLN A 1 82 ? 17.280 -4.356 -7.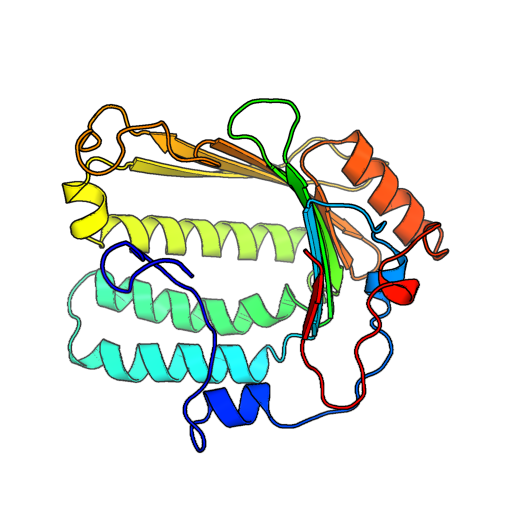868 1.00 87.56 82 GLN A CA 1
ATOM 606 C C . GLN A 1 82 ? 15.824 -4.463 -7.399 1.00 87.56 82 GLN A C 1
ATOM 608 O O . GLN A 1 82 ? 15.561 -4.615 -6.207 1.00 87.56 82 GLN A O 1
ATOM 613 N N . TYR A 1 83 ? 14.870 -4.469 -8.334 1.00 83.75 83 TYR A N 1
ATOM 614 C CA . TYR A 1 83 ? 13.459 -4.688 -8.030 1.00 83.75 83 TYR A CA 1
ATOM 615 C C . TYR A 1 83 ? 13.243 -6.054 -7.369 1.00 83.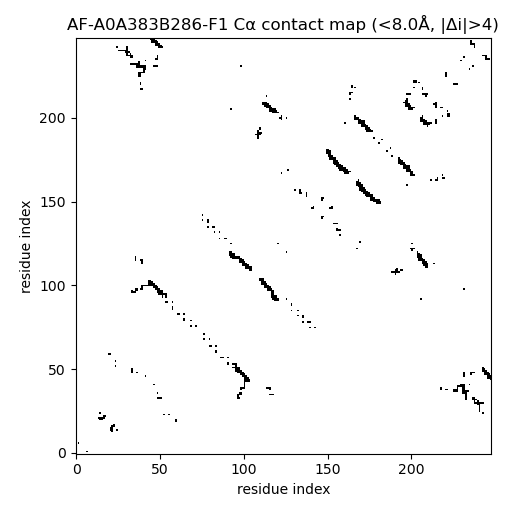75 83 TYR A C 1
ATOM 617 O O . TYR A 1 83 ? 12.555 -6.151 -6.356 1.00 83.75 83 TYR A O 1
ATOM 625 N N . LYS A 1 84 ? 13.880 -7.112 -7.887 1.00 83.88 84 LYS A N 1
ATOM 626 C CA . LYS A 1 84 ? 13.824 -8.464 -7.310 1.00 83.88 84 LYS A CA 1
ATOM 627 C C . LYS A 1 84 ? 14.340 -8.507 -5.867 1.00 83.88 84 LYS A C 1
ATOM 629 O O . LYS A 1 84 ? 13.715 -9.132 -5.012 1.00 83.88 84 LYS A O 1
ATOM 634 N N . GLU A 1 85 ? 15.471 -7.858 -5.599 1.00 85.12 85 GLU A N 1
ATOM 635 C CA . GLU A 1 85 ? 16.069 -7.786 -4.259 1.00 85.12 85 GLU A CA 1
ATOM 636 C C . GLU A 1 85 ? 15.164 -7.025 -3.287 1.00 85.12 85 GLU A C 1
ATOM 638 O O . GLU A 1 85 ? 14.872 -7.509 -2.192 1.00 85.12 85 GLU A O 1
ATOM 643 N N . MET A 1 86 ? 14.632 -5.883 -3.724 1.00 85.00 86 MET A N 1
ATOM 644 C CA . MET A 1 86 ? 13.702 -5.080 -2.938 1.00 85.00 86 MET A CA 1
ATOM 645 C C . MET A 1 86 ? 12.401 -5.832 -2.623 1.00 85.00 86 MET A C 1
ATOM 647 O O . MET A 1 86 ? 11.879 -5.721 -1.514 1.00 85.00 86 MET A O 1
ATOM 651 N N . MET A 1 87 ? 11.870 -6.625 -3.559 1.00 80.06 87 MET A N 1
ATOM 652 C CA . MET A 1 87 ? 10.620 -7.368 -3.359 1.00 80.06 87 MET A CA 1
ATOM 653 C C . MET A 1 87 ? 10.667 -8.315 -2.153 1.00 80.06 87 MET A C 1
ATOM 655 O O . MET A 1 87 ? 9.641 -8.523 -1.501 1.00 80.06 87 MET A O 1
ATOM 659 N N . ALA A 1 88 ? 11.839 -8.860 -1.817 1.00 78.56 88 ALA A N 1
ATOM 660 C CA . ALA A 1 88 ? 12.006 -9.674 -0.616 1.00 78.56 88 ALA A CA 1
ATOM 661 C C . ALA A 1 88 ? 11.799 -8.850 0.669 1.00 78.56 88 ALA A C 1
ATOM 663 O O . ALA A 1 88 ? 11.107 -9.293 1.589 1.00 78.56 88 ALA A O 1
ATOM 664 N N . GLU A 1 89 ? 12.335 -7.631 0.712 1.00 81.69 89 GLU A N 1
ATOM 665 C CA . GLU A 1 89 ? 12.211 -6.710 1.847 1.00 81.69 89 GLU A CA 1
ATOM 666 C C . GLU A 1 89 ? 10.811 -6.080 1.938 1.00 81.69 89 GLU A C 1
ATOM 668 O O . GLU A 1 89 ? 10.262 -5.953 3.033 1.00 81.69 89 GLU A O 1
ATOM 673 N N . MET A 1 90 ? 10.173 -5.794 0.796 1.00 79.19 90 MET A N 1
ATOM 674 C CA . MET A 1 90 ? 8.797 -5.277 0.715 1.00 79.19 90 MET A CA 1
ATOM 675 C C . MET A 1 90 ? 7.761 -6.202 1.371 1.00 79.19 90 MET A C 1
ATOM 677 O O . MET A 1 90 ? 6.700 -5.738 1.787 1.00 79.19 90 MET A O 1
ATOM 681 N N . SER A 1 91 ? 8.067 -7.494 1.541 1.00 78.62 91 SER A N 1
ATOM 682 C CA . SER A 1 91 ? 7.221 -8.427 2.303 1.00 78.62 91 SER A CA 1
ATOM 683 C C . SER A 1 91 ? 6.927 -7.960 3.734 1.00 78.62 91 SER A C 1
ATOM 685 O O . SER A 1 91 ? 5.898 -8.326 4.299 1.00 78.62 91 SER A O 1
ATOM 687 N N . LYS A 1 92 ? 7.806 -7.139 4.323 1.00 81.62 92 LYS A N 1
ATOM 688 C CA . LYS A 1 92 ? 7.648 -6.594 5.678 1.00 81.62 92 LYS A CA 1
ATOM 689 C C . LYS A 1 92 ? 6.583 -5.500 5.758 1.00 81.62 92 LYS A C 1
ATOM 691 O O . LYS A 1 92 ? 5.984 -5.340 6.821 1.00 81.62 92 LYS A O 1
ATOM 696 N N . LEU A 1 93 ? 6.341 -4.784 4.656 1.00 83.62 93 LEU A N 1
ATOM 697 C CA . LEU A 1 93 ? 5.383 -3.675 4.590 1.00 83.62 93 LEU A CA 1
ATOM 698 C C . LEU A 1 93 ? 3.930 -4.151 4.651 1.00 83.62 93 LEU A C 1
ATOM 700 O O . LEU A 1 93 ? 3.060 -3.412 5.102 1.00 83.62 93 LEU A O 1
ATOM 704 N N . TYR A 1 94 ? 3.677 -5.389 4.220 1.00 81.19 94 TYR A N 1
ATOM 705 C CA . TYR A 1 94 ? 2.334 -5.935 4.074 1.00 81.19 94 TYR A CA 1
ATOM 706 C C . TYR A 1 94 ? 2.210 -7.259 4.829 1.00 81.19 94 TYR A C 1
ATOM 708 O O . TYR A 1 94 ? 2.653 -8.315 4.383 1.00 81.19 94 TYR A O 1
ATOM 716 N N . GLY A 1 95 ? 1.544 -7.220 5.980 1.00 73.94 95 GLY A N 1
ATOM 717 C CA . GLY A 1 95 ? 1.249 -8.374 6.832 1.00 73.94 95 GLY A CA 1
ATOM 718 C C . GLY A 1 95 ? 0.089 -9.246 6.335 1.00 73.94 95 GLY A C 1
ATOM 719 O O . GLY A 1 95 ? -0.418 -10.075 7.091 1.00 73.94 95 GLY A O 1
ATOM 720 N N . GLY A 1 96 ? -0.343 -9.053 5.088 1.00 71.81 96 GLY A N 1
ATOM 721 C CA . GLY A 1 96 ? -1.378 -9.831 4.416 1.00 71.81 96 GLY A CA 1
ATOM 722 C C . GLY A 1 96 ? -2.754 -9.177 4.450 1.00 71.81 96 GLY A C 1
ATOM 723 O O . GLY A 1 96 ? -3.354 -8.973 3.400 1.00 71.81 96 GLY A O 1
ATOM 724 N N . GLN A 1 97 ? -3.264 -8.799 5.620 1.00 78.56 97 GLN A N 1
ATOM 725 C CA . GLN A 1 97 ? -4.624 -8.264 5.711 1.00 78.56 97 GLN A CA 1
ATOM 726 C C . GLN A 1 97 ? -4.679 -6.789 5.334 1.00 78.56 97 GLN A C 1
ATOM 728 O O . GLN A 1 97 ? -3.937 -5.987 5.898 1.00 78.56 97 GLN A O 1
ATOM 733 N N . VAL A 1 98 ? -5.605 -6.441 4.442 1.00 82.50 98 VAL A N 1
ATOM 734 C CA . VAL A 1 98 ? -5.870 -5.064 4.021 1.00 82.50 98 VAL A CA 1
ATOM 735 C C . VAL A 1 98 ? -7.375 -4.839 3.902 1.00 82.50 98 VAL A C 1
ATOM 737 O O . VAL A 1 98 ? -8.103 -5.682 3.377 1.00 82.50 98 VAL A O 1
ATOM 740 N N . ALA A 1 99 ? -7.837 -3.694 4.387 1.00 80.31 99 ALA A N 1
ATOM 741 C CA . ALA A 1 99 ? -9.167 -3.161 4.143 1.00 80.31 99 ALA A CA 1
ATOM 742 C C . ALA A 1 99 ? -9.030 -1.789 3.485 1.00 80.31 99 ALA A C 1
ATOM 744 O O . ALA A 1 99 ? -8.163 -1.001 3.867 1.00 80.31 99 ALA A O 1
ATOM 745 N N . MET A 1 100 ? -9.863 -1.534 2.484 1.00 83.81 100 MET A N 1
ATOM 746 C CA . MET A 1 100 ? -9.831 -0.310 1.694 1.00 83.81 100 MET A CA 1
ATOM 747 C C . MET A 1 100 ? -11.251 0.113 1.325 1.00 83.81 100 MET A C 1
ATOM 749 O O . MET A 1 100 ? -12.091 -0.737 1.019 1.00 83.81 100 MET A O 1
ATOM 753 N N . SER A 1 101 ? -11.493 1.416 1.350 1.00 71.88 101 SER A N 1
ATOM 754 C CA . SER A 1 101 ? -12.688 2.042 0.797 1.00 71.88 101 SER A CA 1
ATOM 755 C C . SER A 1 101 ? -12.251 3.191 -0.102 1.00 71.88 101 SER A C 1
ATOM 757 O O . SER A 1 101 ? -11.366 3.975 0.256 1.00 71.88 101 SER A O 1
ATOM 759 N N . TYR A 1 102 ? -12.839 3.236 -1.290 1.00 73.25 102 TYR A N 1
ATOM 760 C CA . TYR A 1 102 ? -12.628 4.270 -2.286 1.00 73.25 102 TYR A CA 1
ATOM 761 C C . TYR A 1 102 ? -13.951 4.967 -2.549 1.00 73.25 102 TYR A C 1
ATOM 763 O O . TYR A 1 102 ? -14.947 4.306 -2.846 1.00 73.25 102 TYR A O 1
ATOM 771 N N . ASP A 1 103 ? -13.945 6.292 -2.510 1.00 65.31 103 ASP A N 1
ATOM 772 C CA . ASP A 1 103 ? -15.095 7.105 -2.881 1.00 65.31 103 ASP A CA 1
ATOM 773 C C . ASP A 1 103 ? -14.734 8.065 -4.015 1.00 65.31 103 ASP A C 1
ATOM 775 O O . ASP A 1 103 ? -13.582 8.476 -4.187 1.00 65.31 103 ASP A O 1
ATOM 779 N N . VAL A 1 104 ? -15.726 8.409 -4.824 1.00 60.62 104 VAL A N 1
ATOM 780 C CA . VAL A 1 104 ? -15.569 9.443 -5.839 1.00 60.62 104 VAL A CA 1
ATOM 781 C C . VAL A 1 104 ? -15.656 10.782 -5.120 1.00 60.62 104 VAL A C 1
ATOM 783 O O . VAL A 1 104 ? -16.659 11.087 -4.479 1.00 60.62 104 VAL A O 1
ATOM 786 N N . SER A 1 105 ? -14.603 11.593 -5.218 1.00 56.84 105 SER A N 1
ATOM 787 C CA . SER A 1 105 ? -14.638 12.935 -4.645 1.00 56.84 105 SER A CA 1
ATOM 788 C C . SER A 1 105 ? -15.721 13.779 -5.322 1.00 56.84 105 SER A C 1
ATOM 790 O O . SER A 1 105 ? -16.021 13.616 -6.507 1.00 56.84 105 SER A O 1
ATOM 792 N N . ALA A 1 106 ? -16.277 14.738 -4.579 1.00 50.25 106 ALA A N 1
ATOM 793 C CA . ALA A 1 106 ? -17.116 15.787 -5.155 1.00 50.25 106 ALA A CA 1
ATOM 794 C C . ALA A 1 106 ? -16.335 16.678 -6.146 1.00 50.25 106 ALA A C 1
ATOM 796 O O . ALA A 1 106 ? -16.939 17.337 -6.995 1.00 50.25 106 ALA A O 1
ATOM 797 N N . GLU A 1 107 ? -15.002 16.694 -6.050 1.00 50.97 107 GLU A N 1
ATOM 798 C CA . GLU A 1 107 ? -14.114 17.351 -7.004 1.00 50.97 107 GLU A CA 1
ATOM 799 C C . GLU A 1 107 ? -13.869 16.456 -8.227 1.00 50.97 107 GLU A C 1
ATOM 801 O O . GLU A 1 107 ? -13.572 15.264 -8.113 1.00 50.97 107 GLU A O 1
ATOM 806 N N . SER A 1 108 ? -13.967 17.040 -9.424 1.00 46.19 108 SER A N 1
ATOM 807 C CA . SER A 1 108 ? -13.705 16.326 -10.675 1.00 46.19 108 SER A CA 1
ATOM 808 C C . SER A 1 108 ? -12.308 15.703 -10.669 1.00 46.19 108 SER A C 1
ATOM 810 O O . SER A 1 108 ? -11.336 16.397 -10.382 1.00 46.19 108 SER A O 1
ATOM 812 N N . ASN A 1 109 ? -12.210 14.428 -11.056 1.00 50.66 109 ASN A N 1
ATOM 813 C CA . ASN A 1 109 ? -10.963 13.657 -11.172 1.00 50.66 109 ASN A CA 1
ATOM 814 C C . ASN A 1 109 ? -10.237 13.332 -9.852 1.00 50.66 109 ASN A C 1
ATOM 816 O O . ASN A 1 109 ? -9.133 12.786 -9.909 1.00 50.66 109 ASN A O 1
ATOM 820 N N . ALA A 1 110 ? -10.851 13.581 -8.690 1.00 57.44 110 ALA A N 1
ATOM 821 C CA . ALA A 1 110 ? -10.306 13.186 -7.394 1.00 57.44 110 ALA A CA 1
ATOM 822 C C . ALA A 1 110 ? -10.984 11.913 -6.848 1.00 57.44 110 ALA A C 1
ATOM 824 O O . ALA A 1 110 ? -12.184 11.686 -7.013 1.00 57.44 110 ALA A O 1
ATOM 825 N N . MET A 1 111 ? -10.193 11.063 -6.196 1.00 65.19 111 MET A N 1
ATOM 826 C CA . MET A 1 111 ? -10.652 9.870 -5.481 1.00 65.19 111 MET A CA 1
ATOM 827 C C . MET A 1 111 ? -10.351 10.076 -4.008 1.00 65.19 111 MET A C 1
ATOM 829 O O . MET A 1 111 ? -9.234 10.464 -3.671 1.00 65.19 111 MET A O 1
ATOM 833 N N . ASN A 1 112 ? -11.328 9.807 -3.150 1.00 73.00 112 ASN A N 1
ATOM 834 C CA . ASN A 1 112 ? -11.052 9.678 -1.736 1.00 73.00 112 ASN A CA 1
ATOM 835 C C . ASN A 1 112 ? -10.634 8.240 -1.427 1.00 73.00 112 ASN A C 1
ATOM 837 O O . ASN A 1 112 ? -11.267 7.301 -1.914 1.00 73.00 112 ASN A O 1
ATOM 841 N N . ILE A 1 113 ? -9.563 8.063 -0.657 1.00 80.62 113 ILE A N 1
ATOM 842 C CA . ILE A 1 113 ? -8.977 6.750 -0.389 1.00 80.62 113 ILE A CA 1
ATOM 843 C C . ILE A 1 113 ? -8.708 6.614 1.096 1.00 80.62 113 ILE A C 1
ATOM 845 O O . ILE A 1 113 ? -7.910 7.364 1.648 1.00 80.62 113 ILE A O 1
ATOM 849 N N . VAL A 1 114 ? -9.290 5.581 1.698 1.00 84.19 114 VAL A N 1
ATOM 850 C CA . VAL A 1 114 ? -8.998 5.164 3.068 1.00 84.19 114 VAL A CA 1
ATOM 851 C C . VAL A 1 114 ? -8.531 3.717 3.024 1.00 84.19 114 VAL A C 1
ATOM 853 O O . VAL A 1 114 ? -9.252 2.831 2.563 1.00 84.19 114 VAL A O 1
ATOM 856 N N . GLN A 1 115 ? -7.317 3.453 3.503 1.00 88.56 115 GLN A N 1
ATOM 857 C CA . GLN A 1 115 ? -6.748 2.109 3.516 1.00 88.56 115 GLN A CA 1
ATOM 858 C C . GLN A 1 115 ? -6.011 1.821 4.823 1.00 88.56 115 GLN A C 1
ATOM 860 O O . GLN A 1 115 ? -5.253 2.631 5.347 1.00 88.56 115 GLN A O 1
ATOM 865 N N . ILE A 1 116 ? -6.191 0.602 5.319 1.00 90.56 116 ILE A N 1
ATOM 866 C CA . ILE A 1 116 ? -5.485 0.068 6.479 1.00 90.56 116 ILE A CA 1
ATOM 867 C C . ILE A 1 116 ? -5.049 -1.357 6.192 1.00 90.56 116 ILE A C 1
ATOM 869 O O . ILE A 1 116 ? -5.830 -2.182 5.713 1.00 90.56 116 ILE A O 1
ATOM 873 N N . GLY A 1 117 ? -3.809 -1.671 6.533 1.00 87.50 117 GLY A N 1
ATOM 874 C CA . GLY A 1 117 ? -3.336 -3.043 6.520 1.00 87.50 117 GLY A CA 1
ATOM 875 C C . GLY A 1 117 ? -2.394 -3.330 7.668 1.00 87.50 117 GLY A C 1
ATOM 876 O O . GLY A 1 117 ? -1.914 -2.424 8.347 1.00 87.50 117 GLY A O 1
ATOM 877 N N . THR A 1 118 ? -2.149 -4.610 7.916 1.00 87.12 118 THR A N 1
ATOM 878 C CA . THR A 1 118 ? -1.139 -5.014 8.896 1.00 87.12 118 THR A CA 1
ATOM 879 C C . THR A 1 118 ? 0.257 -4.818 8.318 1.00 87.12 118 THR A C 1
ATOM 881 O O . THR A 1 118 ? 0.466 -4.952 7.113 1.00 87.12 118 THR A O 1
ATOM 884 N N . THR A 1 119 ? 1.233 -4.530 9.171 1.00 90.25 119 THR A N 1
ATOM 885 C CA . THR A 1 119 ? 2.646 -4.415 8.792 1.00 90.25 119 THR A CA 1
ATOM 886 C C . THR A 1 119 ? 3.534 -4.975 9.893 1.00 90.25 119 THR A C 1
ATOM 888 O O . THR A 1 119 ? 3.151 -5.009 11.059 1.00 90.25 119 THR A O 1
ATOM 891 N N . LYS A 1 120 ? 4.723 -5.448 9.514 1.00 88.75 120 LYS A N 1
ATOM 892 C CA . LYS A 1 120 ? 5.795 -5.798 10.460 1.00 88.75 120 LYS A CA 1
ATOM 893 C C . LYS A 1 120 ? 6.915 -4.761 10.472 1.00 88.75 120 LYS A C 1
ATOM 895 O O . LYS A 1 120 ? 7.828 -4.885 11.280 1.00 88.75 120 LYS A O 1
ATOM 900 N N . ALA A 1 121 ? 6.879 -3.800 9.552 1.00 90.25 121 ALA A N 1
ATOM 901 C CA . ALA A 1 121 ? 7.863 -2.738 9.472 1.00 90.25 121 ALA A CA 1
ATOM 902 C C . ALA A 1 121 ? 7.577 -1.669 10.530 1.00 90.25 121 ALA A C 1
ATOM 904 O O . ALA A 1 121 ? 6.425 -1.294 10.756 1.00 90.25 121 ALA A O 1
ATOM 905 N N . SER A 1 122 ? 8.636 -1.149 11.143 1.00 91.94 122 SER A N 1
ATOM 906 C CA . SER A 1 122 ? 8.577 0.124 11.864 1.00 91.94 122 SER A CA 1
ATOM 907 C C . SER A 1 122 ? 8.272 1.288 10.910 1.00 91.94 122 SER A C 1
ATOM 909 O O . SER A 1 122 ? 8.361 1.144 9.692 1.00 91.94 122 SER A O 1
ATOM 911 N N . HIS A 1 123 ? 7.939 2.463 11.454 1.00 91.38 123 HIS A N 1
ATOM 912 C CA . HIS A 1 123 ? 7.738 3.675 10.652 1.00 91.38 123 HIS A CA 1
ATOM 913 C C . HIS A 1 123 ? 8.958 3.991 9.769 1.00 91.38 123 HIS A C 1
ATOM 915 O O . HIS A 1 123 ? 8.808 4.161 8.564 1.00 91.38 123 HIS A O 1
ATOM 921 N N . GLU A 1 124 ? 10.163 3.975 10.347 1.00 92.31 124 GLU A N 1
ATOM 922 C CA . GLU A 1 124 ? 11.412 4.265 9.630 1.00 92.31 124 GLU A CA 1
ATOM 923 C C . GLU A 1 124 ? 11.698 3.237 8.525 1.00 92.31 124 GLU A C 1
ATOM 925 O O . GLU A 1 124 ? 12.040 3.601 7.398 1.00 92.31 124 GLU A O 1
ATOM 930 N N . GLU A 1 125 ? 11.523 1.942 8.817 1.00 92.31 125 GLU A N 1
ATOM 931 C CA . GLU A 1 125 ? 11.678 0.883 7.813 1.00 92.31 125 GLU A CA 1
ATOM 932 C C . GLU A 1 125 ? 10.644 1.014 6.695 1.00 92.31 125 GLU A C 1
ATOM 934 O O . GLU A 1 125 ? 10.984 0.821 5.527 1.00 92.31 125 GLU A O 1
ATOM 939 N N . PHE A 1 126 ? 9.402 1.362 7.042 1.00 91.00 126 PHE A N 1
ATOM 940 C CA . PHE A 1 126 ? 8.336 1.571 6.073 1.00 91.00 126 PHE A CA 1
ATOM 941 C C . PHE A 1 126 ? 8.684 2.719 5.129 1.00 91.00 126 PHE A C 1
ATOM 943 O O . PHE A 1 126 ? 8.700 2.523 3.916 1.00 91.00 126 PHE A O 1
ATOM 950 N N . GLY A 1 127 ? 9.038 3.886 5.672 1.00 89.94 127 GLY A N 1
ATOM 951 C CA . GLY A 1 127 ? 9.408 5.053 4.878 1.00 89.94 127 GLY A CA 1
ATOM 952 C C . GLY A 1 127 ? 10.605 4.798 3.973 1.00 89.94 127 GLY A C 1
ATOM 953 O O . GLY A 1 127 ? 10.583 5.163 2.796 1.00 89.94 127 GLY A O 1
ATOM 954 N N . LYS A 1 128 ? 11.634 4.116 4.489 1.00 90.75 128 LYS A N 1
ATOM 955 C CA . LYS A 1 128 ? 12.818 3.748 3.708 1.00 90.75 128 LYS A CA 1
ATOM 956 C C . LYS A 1 128 ? 12.459 2.840 2.532 1.00 90.75 128 LYS A C 1
ATOM 958 O O . LYS A 1 128 ? 12.762 3.184 1.391 1.00 90.75 128 LYS A O 1
ATOM 963 N N . LEU A 1 129 ? 11.811 1.705 2.798 1.00 89.25 129 LEU A N 1
ATOM 964 C CA . LEU A 1 129 ? 11.483 0.719 1.763 1.00 89.25 129 LEU A CA 1
ATOM 965 C C . LEU A 1 129 ? 10.498 1.282 0.736 1.00 89.25 129 LEU A C 1
ATOM 967 O O . LEU A 1 129 ? 10.645 1.030 -0.457 1.00 89.25 129 LEU A O 1
ATOM 971 N N . PHE A 1 130 ? 9.531 2.087 1.180 1.00 87.94 130 PHE A N 1
ATOM 972 C CA . PHE A 1 130 ? 8.593 2.751 0.283 1.00 87.94 130 PHE A CA 1
ATOM 973 C C . PHE A 1 130 ? 9.311 3.763 -0.622 1.00 87.94 130 PHE A C 1
ATOM 975 O O . PHE A 1 130 ? 9.132 3.736 -1.836 1.00 87.94 130 PHE A O 1
ATOM 982 N N . THR A 1 131 ? 10.212 4.586 -0.071 1.00 88.62 131 THR A N 1
ATOM 983 C CA . THR A 1 131 ? 11.037 5.524 -0.859 1.00 88.62 131 THR A CA 1
ATOM 984 C C . THR A 1 131 ? 11.895 4.800 -1.898 1.00 88.62 131 THR A C 1
ATOM 986 O O . THR A 1 131 ? 11.969 5.226 -3.052 1.00 88.62 131 THR A O 1
ATOM 989 N N . GLU A 1 132 ? 12.567 3.717 -1.502 1.00 88.44 132 GLU A N 1
ATOM 990 C CA . GLU A 1 132 ? 13.400 2.910 -2.401 1.00 88.44 132 GLU A CA 1
ATOM 991 C C . GLU A 1 132 ? 12.558 2.290 -3.526 1.00 88.44 132 GLU A C 1
ATOM 993 O O . GLU A 1 132 ? 12.936 2.376 -4.697 1.00 88.44 132 GLU A O 1
ATOM 998 N N . GLY A 1 133 ? 11.371 1.768 -3.203 1.00 85.44 133 GLY A N 1
ATOM 999 C CA . GLY A 1 133 ? 10.458 1.204 -4.197 1.00 85.44 133 GLY A CA 1
ATOM 1000 C C . GLY A 1 133 ? 9.846 2.206 -5.149 1.00 85.44 133 GLY A C 1
ATOM 1001 O O . GLY A 1 133 ? 9.680 1.896 -6.332 1.00 85.44 133 GLY A O 1
ATOM 1002 N N . LEU A 1 134 ? 9.588 3.425 -4.691 1.00 85.25 134 LEU A N 1
ATOM 1003 C CA . LEU A 1 134 ? 9.137 4.499 -5.565 1.00 85.25 134 LEU A CA 1
ATOM 1004 C C . LEU A 1 134 ? 10.214 4.928 -6.551 1.00 85.25 134 LEU A C 1
ATOM 1006 O O . LEU A 1 134 ? 9.913 5.080 -7.731 1.00 85.25 134 LEU A O 1
ATOM 1010 N N . LYS A 1 135 ? 11.469 5.051 -6.107 1.00 86.00 135 LYS A N 1
ATOM 1011 C CA . LYS A 1 135 ? 12.593 5.358 -7.004 1.00 86.00 135 LYS A CA 1
ATOM 1012 C C . LYS A 1 135 ? 12.756 4.285 -8.076 1.00 86.00 135 LYS A C 1
ATOM 1014 O O . LYS A 1 135 ? 12.816 4.614 -9.255 1.00 86.00 135 LYS A O 1
ATOM 1019 N N . LEU A 1 136 ? 12.728 3.010 -7.685 1.00 85.06 136 LEU A N 1
ATOM 1020 C CA . LEU A 1 136 ? 12.810 1.898 -8.635 1.00 85.06 136 LEU A CA 1
ATOM 1021 C C . LEU A 1 136 ? 11.628 1.871 -9.611 1.00 85.06 136 LEU A C 1
ATOM 1023 O O . LEU A 1 136 ? 11.818 1.601 -10.794 1.00 85.06 136 LEU A O 1
ATOM 1027 N N . SER A 1 137 ? 10.419 2.181 -9.140 1.00 82.25 137 SER A N 1
ATOM 1028 C CA . SER A 1 137 ? 9.230 2.266 -9.996 1.00 82.25 137 SER A CA 1
ATOM 1029 C C . SER A 1 137 ? 9.329 3.432 -10.983 1.00 82.25 137 SER A C 1
ATOM 1031 O O . SER A 1 137 ? 9.052 3.257 -12.166 1.00 82.25 137 SER A O 1
ATOM 1033 N N . GLN A 1 138 ? 9.786 4.599 -10.525 1.00 82.38 138 GLN A N 1
ATOM 1034 C CA . GLN A 1 138 ? 10.036 5.771 -11.362 1.00 82.38 138 GLN A CA 1
ATOM 1035 C C . GLN A 1 138 ? 11.096 5.481 -12.434 1.00 82.38 138 GLN A C 1
ATOM 1037 O O . GLN A 1 138 ? 10.923 5.866 -13.589 1.00 82.38 138 GLN A O 1
ATOM 1042 N N . ASP A 1 139 ? 12.183 4.800 -12.072 1.00 83.56 139 ASP A N 1
ATOM 1043 C CA . ASP A 1 139 ? 13.242 4.447 -13.016 1.00 83.56 139 ASP A CA 1
ATOM 1044 C C . ASP A 1 139 ? 12.780 3.386 -14.018 1.00 83.56 139 ASP A C 1
ATOM 1046 O O . ASP A 1 139 ? 13.111 3.489 -15.197 1.00 83.56 139 ASP A O 1
ATOM 1050 N N . LEU A 1 140 ? 11.942 2.431 -13.604 1.00 80.00 140 LEU A N 1
ATOM 1051 C CA . LEU A 1 140 ? 11.306 1.488 -14.523 1.00 80.00 140 LEU A CA 1
ATOM 1052 C C . LEU A 1 140 ? 10.388 2.203 -15.528 1.00 80.00 140 LEU A C 1
ATOM 1054 O O . LEU A 1 140 ? 10.481 1.927 -16.720 1.00 80.00 140 LEU A O 1
ATOM 1058 N N . ILE A 1 141 ? 9.546 3.138 -15.069 1.00 77.25 141 ILE A N 1
ATOM 1059 C CA . ILE A 1 141 ? 8.632 3.917 -15.927 1.00 77.25 141 ILE A CA 1
ATOM 1060 C C . ILE A 1 141 ? 9.404 4.687 -17.004 1.00 77.25 141 ILE A C 1
ATOM 1062 O O . ILE A 1 141 ? 8.990 4.687 -18.159 1.00 77.25 141 ILE A O 1
ATOM 1066 N N . LYS A 1 142 ? 10.550 5.290 -16.659 1.00 76.50 142 LYS A N 1
ATOM 1067 C CA . LYS A 1 142 ? 11.409 6.004 -17.625 1.00 76.50 142 LYS A CA 1
ATOM 1068 C C . LYS A 1 142 ? 11.955 5.111 -18.744 1.00 76.50 142 LYS A C 1
ATOM 1070 O O . LYS A 1 142 ? 12.321 5.627 -19.786 1.00 76.50 142 LYS A O 1
ATOM 1075 N N . HIS A 1 143 ? 12.037 3.800 -18.525 1.00 75.31 143 HIS A N 1
ATOM 1076 C CA . HIS A 1 143 ? 12.522 2.834 -19.517 1.00 75.31 143 HIS A CA 1
ATOM 1077 C C . HIS A 1 143 ? 11.385 2.178 -20.316 1.00 75.31 143 HIS A C 1
ATOM 1079 O O . HIS A 1 143 ? 11.620 1.236 -21.073 1.00 75.31 143 HIS A O 1
ATOM 1085 N N . MET A 1 144 ? 10.140 2.619 -20.121 1.00 72.12 144 MET A N 1
ATOM 1086 C CA . MET A 1 144 ? 8.994 2.160 -20.895 1.00 72.12 144 MET A CA 1
ATOM 1087 C C . MET A 1 144 ? 8.707 3.161 -22.017 1.00 72.12 144 MET A C 1
ATOM 1089 O O . MET A 1 144 ? 7.895 4.065 -21.831 1.00 72.12 144 MET A O 1
ATOM 1093 N N . ASP A 1 145 ? 9.324 2.953 -23.185 1.00 64.94 145 ASP A N 1
ATOM 1094 C CA . ASP A 1 145 ? 9.221 3.825 -24.373 1.00 64.94 145 ASP A CA 1
ATOM 1095 C C . ASP A 1 145 ? 7.774 4.234 -24.701 1.00 64.94 145 ASP A C 1
ATOM 1097 O O . ASP A 1 145 ? 7.494 5.386 -25.008 1.00 64.94 145 ASP A O 1
ATOM 1101 N N . PHE A 1 146 ? 6.818 3.315 -24.530 1.00 63.81 146 PHE A N 1
ATOM 1102 C CA . PHE A 1 146 ? 5.391 3.566 -24.752 1.00 63.81 146 PHE A CA 1
ATOM 1103 C C . PHE A 1 146 ? 4.826 4.730 -23.912 1.00 63.81 146 PHE A C 1
ATOM 1105 O O . PHE A 1 146 ? 3.960 5.460 -24.385 1.00 63.81 146 PHE A O 1
ATOM 1112 N N . ILE A 1 147 ? 5.287 4.920 -22.668 1.00 63.91 147 ILE A N 1
ATOM 1113 C CA . ILE A 1 147 ? 4.801 5.993 -21.781 1.00 63.91 147 ILE A CA 1
ATOM 1114 C C . ILE A 1 147 ? 5.328 7.355 -22.249 1.00 63.91 147 ILE A C 1
ATOM 1116 O O . ILE A 1 147 ? 4.559 8.316 -22.319 1.00 63.91 147 ILE A O 1
ATOM 1120 N N . GLU A 1 148 ? 6.608 7.415 -22.619 1.00 65.19 148 GLU A N 1
ATOM 1121 C CA . GLU A 1 148 ? 7.233 8.620 -23.171 1.00 65.19 148 GLU A CA 1
ATOM 1122 C C . GLU A 1 148 ? 6.634 8.985 -24.539 1.00 65.19 148 GLU A C 1
ATOM 1124 O O . GLU A 1 148 ? 6.263 10.136 -24.760 1.00 65.19 148 GLU A O 1
ATOM 1129 N N . GLU A 1 149 ? 6.434 8.003 -25.424 1.00 67.56 149 GLU A N 1
ATOM 1130 C CA . GLU A 1 149 ? 5.795 8.180 -26.738 1.00 67.56 149 GLU A CA 1
ATOM 1131 C C . GLU A 1 149 ? 4.359 8.714 -26.642 1.00 67.56 149 GLU A C 1
ATOM 1133 O O . GLU A 1 149 ? 3.877 9.395 -27.550 1.00 67.56 149 GLU A O 1
ATOM 1138 N N . MET A 1 150 ? 3.662 8.428 -25.540 1.00 67.88 150 MET A N 1
ATOM 1139 C CA . MET A 1 150 ? 2.330 8.967 -25.272 1.00 67.88 150 MET A CA 1
ATOM 1140 C C . MET A 1 150 ? 2.339 10.386 -24.697 1.00 67.88 150 MET A C 1
ATOM 1142 O O .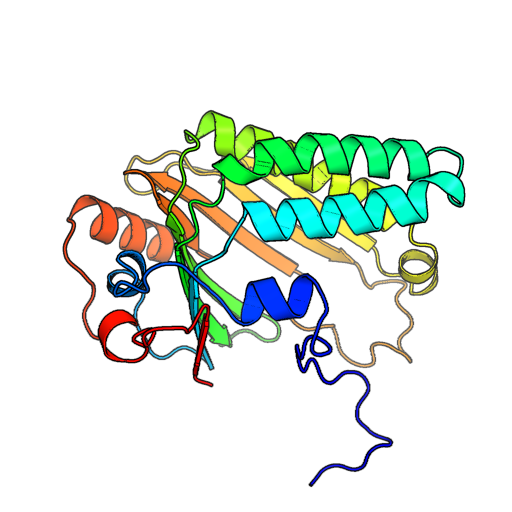 MET A 1 150 ? 1.255 10.934 -24.499 1.00 67.88 150 MET A O 1
ATOM 1146 N N . GLY A 1 151 ? 3.514 10.980 -24.453 1.00 67.94 151 GLY A N 1
ATOM 1147 C CA . GLY A 1 151 ? 3.676 12.324 -23.893 1.00 67.94 151 GLY A CA 1
ATOM 1148 C C . GLY A 1 151 ? 3.284 12.429 -22.417 1.00 67.94 151 GLY A C 1
ATOM 1149 O O . GLY A 1 151 ? 2.955 13.518 -21.950 1.00 67.94 151 GLY A O 1
ATOM 1150 N N . ILE A 1 152 ? 3.279 11.300 -21.695 1.00 71.88 152 ILE A N 1
ATOM 1151 C CA . ILE A 1 152 ? 2.891 11.221 -20.282 1.00 71.88 152 ILE A CA 1
ATOM 1152 C C . ILE A 1 152 ? 4.148 11.259 -19.417 1.00 71.88 152 ILE A C 1
ATOM 1154 O O . ILE A 1 152 ? 5.020 10.399 -19.540 1.00 71.88 152 ILE A O 1
ATOM 1158 N N . LYS A 1 153 ? 4.225 12.214 -18.489 1.00 76.00 153 LYS A N 1
ATOM 1159 C CA . LYS A 1 153 ? 5.321 12.302 -17.515 1.00 76.00 153 LYS A CA 1
ATOM 1160 C C . LYS A 1 153 ? 4.780 12.055 -16.114 1.00 76.00 153 LYS A C 1
ATOM 1162 O O . LYS A 1 153 ? 3.841 12.714 -15.684 1.00 76.00 153 LYS A O 1
ATOM 1167 N N . TYR A 1 154 ? 5.388 11.111 -15.402 1.00 75.88 154 TYR A N 1
ATOM 1168 C CA . TYR A 1 154 ? 5.078 10.837 -14.000 1.00 75.88 154 TYR A CA 1
ATOM 1169 C C . TYR A 1 154 ? 6.153 11.437 -13.105 1.00 75.88 154 TYR A C 1
ATOM 1171 O O . TYR A 1 154 ? 7.342 11.202 -13.323 1.00 75.88 154 TYR A O 1
ATOM 1179 N N . GLU A 1 155 ? 5.727 12.147 -12.071 1.00 81.06 155 GLU A N 1
ATOM 1180 C CA . GLU A 1 155 ? 6.560 12.575 -10.955 1.00 81.06 155 GLU A CA 1
ATOM 1181 C C . GLU A 1 155 ? 6.020 11.917 -9.686 1.00 81.06 155 GLU A C 1
ATOM 1183 O O . GLU A 1 155 ? 4.891 12.181 -9.261 1.00 81.06 155 GLU A O 1
ATOM 1188 N N . LEU A 1 156 ? 6.819 11.021 -9.108 1.00 84.31 156 LEU A N 1
ATOM 1189 C CA . LEU A 1 156 ? 6.541 10.393 -7.822 1.00 84.31 156 LEU A CA 1
ATOM 1190 C C . LEU A 1 156 ? 7.416 11.035 -6.746 1.00 84.31 156 LEU A C 1
ATOM 1192 O O . LEU A 1 156 ? 8.643 11.056 -6.860 1.00 84.31 156 LEU A O 1
ATOM 1196 N N . GLU A 1 157 ? 6.793 11.522 -5.681 1.00 85.69 157 GLU A N 1
ATOM 1197 C CA . GLU A 1 157 ? 7.475 12.132 -4.544 1.00 85.69 157 GLU A CA 1
ATOM 1198 C C . GLU A 1 157 ? 7.075 11.434 -3.243 1.00 85.69 157 GLU A C 1
ATOM 1200 O O . GLU A 1 157 ? 5.917 11.072 -3.040 1.00 85.69 157 GLU A O 1
ATOM 1205 N N . HIS A 1 158 ? 8.048 11.258 -2.351 1.00 88.75 158 HIS A N 1
ATOM 1206 C CA . HIS A 1 158 ? 7.830 10.771 -0.997 1.00 88.75 158 HIS A CA 1
ATOM 1207 C C . HIS A 1 158 ? 8.648 11.603 -0.017 1.00 88.75 158 HIS A C 1
ATOM 1209 O O . HIS A 1 158 ? 9.875 11.677 -0.130 1.00 88.75 158 HIS A O 1
ATOM 1215 N N . THR A 1 159 ? 7.965 12.230 0.931 1.00 91.44 159 THR A N 1
ATOM 1216 C CA . THR A 1 159 ? 8.542 13.150 1.912 1.00 91.44 159 THR A CA 1
ATOM 1217 C C . THR A 1 159 ? 8.013 12.856 3.307 1.00 91.44 159 THR A C 1
ATOM 1219 O O . THR A 1 159 ? 6.984 12.205 3.479 1.00 91.44 159 THR A O 1
ATOM 1222 N N . GLU A 1 160 ? 8.732 13.312 4.329 1.00 92.69 160 GLU A N 1
ATOM 1223 C CA . GLU A 1 160 ? 8.192 13.348 5.689 1.00 92.69 160 GLU A CA 1
ATOM 1224 C C . GLU A 1 160 ? 7.054 14.374 5.759 1.00 92.69 160 GLU A C 1
ATOM 1226 O O . GLU A 1 160 ? 7.142 15.457 5.175 1.00 92.69 160 GLU A O 1
ATOM 1231 N N . GLY A 1 161 ? 5.970 14.003 6.435 1.00 90.75 161 GLY A N 1
ATOM 1232 C CA . GLY A 1 161 ? 4.819 14.864 6.681 1.00 90.75 161 GLY A CA 1
ATOM 1233 C C . GLY A 1 161 ? 4.756 15.332 8.132 1.00 90.75 161 GLY A C 1
ATOM 1234 O O . GLY A 1 161 ? 5.496 14.862 8.999 1.00 90.75 161 GLY A O 1
ATOM 1235 N N . GLU A 1 162 ? 3.827 16.246 8.408 1.00 93.44 162 GLU A N 1
ATOM 1236 C CA . GLU A 1 162 ? 3.537 16.653 9.781 1.00 93.44 162 GLU A CA 1
ATOM 1237 C C . GLU A 1 162 ? 2.917 15.485 10.571 1.00 93.44 162 GLU A C 1
ATOM 1239 O O . GLU A 1 162 ? 2.088 14.737 10.034 1.00 93.44 162 GLU A O 1
ATOM 1244 N N . PRO A 1 163 ? 3.290 15.287 11.848 1.00 96.00 163 PRO A N 1
ATOM 1245 C CA . PRO A 1 163 ? 2.683 14.250 12.668 1.00 96.00 163 PRO A CA 1
ATOM 1246 C C . PRO A 1 163 ? 1.174 14.461 12.834 1.00 96.00 163 PRO A C 1
ATOM 1248 O O . PRO A 1 163 ? 0.727 15.540 13.218 1.00 96.00 163 PRO A O 1
ATOM 1251 N N . VAL A 1 164 ? 0.395 13.397 12.657 1.00 96.69 164 VAL A N 1
ATOM 1252 C CA . VAL A 1 164 ? -1.062 13.403 12.856 1.00 96.69 164 VAL A CA 1
ATOM 1253 C C . VAL A 1 164 ? -1.376 12.616 14.121 1.00 96.69 164 VAL A C 1
ATOM 1255 O O . VAL A 1 164 ? -0.898 11.496 14.296 1.00 96.69 164 VAL A O 1
ATOM 1258 N N . GLU A 1 165 ? -2.136 13.202 15.052 1.00 95.56 165 GLU A N 1
ATOM 1259 C CA . GLU A 1 165 ? -2.460 12.570 16.346 1.00 95.56 165 GLU A CA 1
ATOM 1260 C C . GLU A 1 165 ? -1.209 12.070 17.110 1.00 95.56 165 GLU A C 1
ATOM 1262 O O . GLU A 1 165 ? -1.209 11.020 17.771 1.00 95.56 165 GLU A O 1
ATOM 1267 N N . GLY A 1 166 ? -0.102 12.815 16.973 1.00 94.06 166 GLY A N 1
ATOM 1268 C CA . GLY A 1 166 ? 1.206 12.501 17.554 1.00 94.06 166 GLY A CA 1
ATOM 1269 C C . GLY A 1 166 ? 1.928 11.304 16.923 1.00 94.06 166 GLY A C 1
ATOM 1270 O O . GLY A 1 166 ? 2.903 10.825 17.498 1.00 94.06 166 GLY A O 1
ATOM 1271 N N . VAL A 1 167 ? 1.454 10.789 15.784 1.00 96.00 167 VAL A N 1
ATOM 1272 C CA . VAL A 1 167 ? 2.097 9.710 15.022 1.00 96.00 167 VAL A CA 1
ATOM 1273 C C . VAL A 1 167 ? 2.853 10.319 13.838 1.00 96.00 167 VAL A C 1
ATOM 1275 O O . VAL A 1 167 ? 2.242 11.068 13.077 1.00 96.00 167 VAL A O 1
ATOM 1278 N N . PRO A 1 168 ? 4.153 10.018 13.661 1.00 96.62 168 PRO A N 1
ATOM 1279 C CA . PRO A 1 168 ? 4.912 10.443 12.487 1.00 96.62 168 PRO A CA 1
ATOM 1280 C C . PRO A 1 168 ? 4.260 9.984 11.179 1.00 96.62 168 PRO A C 1
ATOM 1282 O O . PRO A 1 168 ? 3.766 8.853 11.092 1.00 96.62 168 PRO A O 1
ATOM 1285 N N . THR A 1 169 ? 4.278 10.847 10.163 1.00 96.25 169 THR A N 1
ATOM 1286 C CA . THR A 1 169 ? 3.645 10.571 8.871 1.00 96.25 169 THR A CA 1
ATOM 1287 C C . THR A 1 169 ? 4.613 10.752 7.709 1.00 96.25 169 THR A C 1
ATOM 1289 O O . THR A 1 169 ? 5.615 11.460 7.803 1.00 96.25 169 THR A O 1
ATOM 1292 N N . TYR A 1 170 ? 4.293 10.104 6.595 1.00 94.62 170 TYR A N 1
ATOM 1293 C CA . TYR A 1 170 ? 4.884 10.395 5.297 1.00 94.62 170 TYR A CA 1
ATOM 1294 C C . TYR A 1 170 ? 3.820 10.943 4.360 1.00 94.62 170 TYR A C 1
ATOM 1296 O O . TYR A 1 170 ? 2.659 10.538 4.424 1.00 94.62 170 TYR A O 1
ATOM 1304 N N . ARG A 1 171 ? 4.228 11.818 3.449 1.00 92.56 171 ARG A N 1
ATOM 1305 C CA . ARG A 1 171 ? 3.425 12.272 2.324 1.00 92.56 171 ARG A CA 1
ATOM 1306 C C . ARG A 1 171 ? 3.955 11.633 1.054 1.00 92.56 171 ARG A C 1
ATOM 1308 O O . ARG A 1 171 ? 5.137 11.729 0.739 1.00 92.56 171 ARG A O 1
ATOM 1315 N N . TYR A 1 172 ? 3.056 11.013 0.313 1.00 88.56 172 TYR A N 1
ATOM 1316 C CA . TYR A 1 172 ? 3.310 10.571 -1.043 1.00 88.56 172 TYR A CA 1
ATOM 1317 C C . TYR A 1 172 ? 2.512 11.425 -2.007 1.00 88.56 172 TYR A C 1
ATOM 1319 O O . TYR A 1 172 ? 1.308 11.584 -1.819 1.00 88.56 172 TYR A O 1
ATOM 1327 N N . SER A 1 173 ? 3.155 11.887 -3.068 1.00 85.81 173 SER A N 1
ATOM 1328 C CA . SER A 1 173 ? 2.496 12.609 -4.145 1.00 85.81 173 SER A CA 1
ATOM 1329 C C . SER A 1 173 ? 2.797 11.925 -5.467 1.00 85.81 173 SER A C 1
ATOM 1331 O O . SER A 1 173 ? 3.941 11.591 -5.765 1.00 85.81 173 SER A O 1
ATOM 1333 N N . MET A 1 174 ? 1.762 11.742 -6.274 1.00 83.06 174 MET A N 1
ATOM 1334 C CA . MET A 1 174 ? 1.885 11.381 -7.675 1.00 83.06 174 MET A CA 1
ATOM 1335 C C . MET A 1 174 ? 1.338 12.536 -8.490 1.00 83.06 174 MET A C 1
ATOM 1337 O O . MET A 1 174 ? 0.194 12.948 -8.290 1.00 83.06 174 MET A O 1
ATOM 1341 N N . LYS A 1 175 ? 2.148 13.030 -9.416 1.00 81.19 175 LYS A N 1
ATOM 1342 C CA . LYS A 1 175 ? 1.742 14.028 -10.389 1.00 81.19 175 LYS A CA 1
ATOM 1343 C C . LYS A 1 175 ? 1.958 13.471 -11.783 1.00 81.19 175 LYS A C 1
ATOM 1345 O O . LYS A 1 175 ? 3.037 12.977 -12.105 1.00 81.19 175 LYS A O 1
ATOM 1350 N N . MET A 1 176 ? 0.922 13.546 -12.597 1.00 77.12 176 MET A N 1
ATOM 1351 C CA . MET A 1 176 ? 0.958 13.147 -13.993 1.00 77.12 176 MET A CA 1
ATOM 1352 C C . MET A 1 176 ? 0.837 14.410 -14.840 1.00 77.12 176 MET A C 1
ATOM 1354 O O . MET A 1 176 ? -0.203 15.067 -14.851 1.00 77.12 176 MET A O 1
ATOM 1358 N N . ASP A 1 177 ? 1.913 14.761 -15.535 1.00 73.38 177 ASP A N 1
ATOM 1359 C CA . ASP A 1 177 ? 1.905 15.822 -16.532 1.00 73.38 177 ASP A CA 1
ATOM 1360 C C . ASP A 1 177 ? 1.539 15.234 -17.899 1.00 73.38 177 ASP A C 1
ATOM 1362 O O . ASP A 1 177 ? 2.185 14.313 -18.406 1.00 73.38 177 ASP A O 1
ATOM 1366 N N . MET A 1 178 ? 0.464 15.780 -18.463 1.00 69.44 178 MET A N 1
ATOM 1367 C CA . MET A 1 178 ? -0.142 15.390 -19.733 1.00 69.44 178 MET A CA 1
ATOM 1368 C C . MET A 1 178 ? -0.062 16.523 -20.767 1.00 69.44 178 MET A C 1
ATOM 1370 O O . MET A 1 178 ? -0.757 16.476 -21.779 1.00 69.44 178 MET A O 1
ATOM 1374 N N . GLY A 1 179 ? 0.742 17.569 -20.534 1.00 64.75 179 GLY A N 1
ATOM 1375 C CA . GLY A 1 179 ? 0.813 18.742 -21.414 1.00 64.75 179 GLY A CA 1
ATOM 1376 C C . GLY A 1 179 ? 1.248 18.431 -22.852 1.00 64.75 179 GLY A C 1
ATOM 1377 O O . GLY A 1 179 ? 0.879 19.151 -23.778 1.00 64.75 179 GLY A O 1
ATOM 1378 N N . GLU A 1 180 ? 1.989 17.339 -23.044 1.00 66.44 180 GLU A N 1
ATOM 1379 C CA . GLU A 1 180 ? 2.410 16.814 -24.351 1.00 66.44 180 GLU A CA 1
ATOM 1380 C C . GLU A 1 180 ? 1.643 15.540 -24.737 1.00 66.44 180 GLU A C 1
ATOM 1382 O O . GLU A 1 180 ? 1.944 14.920 -25.760 1.00 66.44 180 GLU A O 1
ATOM 1387 N N . ALA A 1 181 ? 0.657 15.132 -23.932 1.00 68.06 181 ALA A N 1
ATOM 1388 C CA . ALA A 1 181 ? -0.020 13.868 -24.127 1.00 68.06 181 ALA A CA 1
ATOM 1389 C C . ALA A 1 181 ? -0.875 13.876 -25.391 1.00 68.06 181 ALA A C 1
ATOM 1391 O O . ALA A 1 181 ? -1.512 14.871 -25.753 1.00 68.06 181 ALA A O 1
ATOM 1392 N N . ASN A 1 182 ? -0.922 12.731 -26.068 1.00 67.12 182 ASN A N 1
ATOM 1393 C CA . ASN A 1 182 ? -1.699 12.614 -27.290 1.00 67.12 182 ASN A CA 1
ATOM 1394 C C . ASN A 1 182 ? -3.206 12.761 -26.997 1.00 67.12 182 ASN A C 1
ATOM 1396 O O . ASN A 1 182 ? -3.859 11.832 -26.518 1.00 67.12 182 ASN A O 1
ATOM 1400 N N . ALA A 1 183 ? -3.769 13.917 -27.356 1.00 65.88 183 ALA A N 1
ATOM 1401 C CA . ALA A 1 183 ? -5.179 14.251 -27.155 1.00 65.88 183 ALA A CA 1
ATOM 1402 C C . ALA A 1 183 ? -6.157 13.280 -27.847 1.00 65.88 183 ALA A C 1
ATOM 1404 O O . ALA A 1 183 ? -7.321 13.210 -27.458 1.00 65.88 183 ALA A O 1
ATOM 1405 N N . SER A 1 184 ? -5.717 12.504 -28.850 1.00 66.44 184 SER A N 1
ATOM 1406 C CA . SER A 1 184 ? -6.556 11.457 -29.451 1.00 66.44 184 SER A CA 1
ATOM 1407 C C . SER A 1 184 ? -6.681 10.208 -28.575 1.00 66.44 184 SER A C 1
ATOM 1409 O O . SER A 1 184 ? -7.635 9.454 -28.736 1.00 66.44 184 SER A O 1
ATOM 1411 N N . LEU A 1 185 ? -5.707 9.964 -27.692 1.00 60.53 185 LEU A N 1
ATOM 1412 C CA . LEU A 1 185 ? -5.714 8.856 -26.731 1.00 60.53 185 LEU A CA 1
ATOM 1413 C C . LEU A 1 185 ? -6.357 9.272 -25.402 1.00 60.53 185 LEU A C 1
ATOM 1415 O O . LEU A 1 185 ? -7.008 8.451 -24.758 1.00 60.53 185 LEU A O 1
ATOM 1419 N N . PHE A 1 186 ? -6.228 10.550 -25.032 1.00 63.44 186 PHE A N 1
ATOM 1420 C CA . PHE A 1 186 ? -6.754 11.117 -23.788 1.00 63.44 186 PHE A CA 1
ATOM 1421 C C . PHE A 1 186 ? -7.607 12.365 -24.076 1.00 63.44 186 PHE A C 1
ATOM 1423 O O . PHE A 1 186 ? -7.167 13.489 -23.838 1.00 63.44 186 PHE A O 1
ATOM 1430 N N . PRO A 1 187 ? -8.826 12.192 -24.627 1.00 53.25 187 PRO A N 1
ATOM 1431 C CA . PRO A 1 187 ? -9.697 13.307 -25.023 1.00 53.25 187 PRO A CA 1
ATOM 1432 C C . PRO A 1 187 ? -10.278 14.085 -23.829 1.00 53.25 187 PRO A C 1
ATOM 1434 O O . PRO A 1 187 ? -10.800 15.186 -23.997 1.00 53.25 187 PRO A O 1
ATOM 1437 N N . THR A 1 188 ? -10.192 13.511 -22.631 1.00 55.25 188 THR A N 1
ATOM 1438 C CA . THR A 1 188 ? -10.484 14.134 -21.338 1.00 55.25 188 THR A CA 1
ATOM 1439 C C . THR A 1 188 ? -9.253 13.963 -20.453 1.00 55.25 188 THR A C 1
ATOM 1441 O O . THR A 1 188 ? -8.544 12.964 -20.605 1.00 55.25 188 THR A O 1
ATOM 1444 N N . GLU A 1 189 ? -8.998 14.893 -19.525 1.00 54.44 189 GLU A N 1
ATOM 1445 C CA . GLU A 1 189 ? -7.980 14.680 -18.486 1.00 54.44 189 GLU A CA 1
ATOM 1446 C C . GLU A 1 189 ? -8.185 13.298 -17.852 1.00 54.44 189 GLU A C 1
ATOM 1448 O O . GLU A 1 189 ? -9.321 12.914 -17.549 1.00 54.44 189 GLU A O 1
ATOM 1453 N N . LEU A 1 190 ? -7.106 12.522 -17.715 1.00 56.69 190 LEU A N 1
ATOM 1454 C CA . LEU A 1 190 ? -7.196 11.215 -17.077 1.00 56.69 190 LEU A CA 1
ATOM 1455 C C . LEU A 1 190 ? -7.647 11.409 -15.622 1.00 56.69 190 LEU A C 1
ATOM 1457 O O . LEU A 1 190 ? -7.050 12.230 -14.913 1.00 56.69 190 LEU A O 1
ATOM 1461 N N . PRO A 1 191 ? -8.667 10.666 -15.159 1.00 53.22 191 PRO A N 1
ATOM 1462 C CA . PRO A 1 191 ? -9.026 10.688 -13.753 1.00 53.22 191 PRO A CA 1
ATOM 1463 C C . PRO A 1 191 ? -7.818 10.213 -12.935 1.00 53.22 191 PRO A C 1
ATOM 1465 O O . PRO A 1 191 ? -7.086 9.322 -13.377 1.00 53.22 191 PRO A O 1
ATOM 1468 N N . TYR A 1 192 ? -7.610 10.800 -11.751 1.00 58.19 192 TYR A N 1
ATOM 1469 C CA . TYR A 1 192 ? -6.563 10.377 -10.807 1.00 58.19 192 TYR A CA 1
ATOM 1470 C C . TYR A 1 192 ? -5.122 10.709 -11.235 1.00 58.19 192 TYR A C 1
ATOM 1472 O O . TYR A 1 192 ? -4.165 10.102 -10.757 1.00 58.19 192 TYR A O 1
ATOM 1480 N N . SER A 1 193 ? -4.958 11.688 -12.127 1.00 61.09 193 SER A N 1
ATOM 1481 C CA . SER A 1 193 ? -3.661 12.180 -12.610 1.00 61.09 193 SER A CA 1
ATOM 1482 C C . SER A 1 193 ? -2.804 12.807 -11.506 1.00 61.09 193 SER A C 1
ATOM 1484 O O . SER A 1 193 ? -1.585 12.646 -11.513 1.00 61.09 193 SER A O 1
ATOM 1486 N N . ASN A 1 194 ? -3.430 13.460 -10.525 1.00 72.69 194 ASN A N 1
ATOM 1487 C CA . ASN A 1 194 ? -2.748 14.079 -9.393 1.00 72.69 194 ASN A CA 1
ATOM 1488 C C . ASN A 1 194 ? -3.344 13.570 -8.085 1.00 72.69 194 ASN A C 1
ATOM 1490 O O . ASN A 1 194 ? -4.529 13.765 -7.825 1.00 72.69 194 ASN A O 1
ATOM 1494 N N . MET A 1 195 ? -2.526 12.917 -7.265 1.00 77.00 195 MET A N 1
ATOM 1495 C CA . MET A 1 195 ? -2.965 12.360 -5.989 1.00 77.00 195 MET A CA 1
ATOM 1496 C C . MET A 1 195 ? -1.920 12.607 -4.916 1.00 77.00 195 MET A C 1
ATOM 1498 O O . MET A 1 195 ? -0.717 12.567 -5.170 1.00 77.00 195 MET A O 1
ATOM 1502 N N . THR A 1 196 ? -2.384 12.862 -3.701 1.00 85.44 196 THR A N 1
ATOM 1503 C CA . THR A 1 196 ? -1.533 12.958 -2.521 1.00 85.44 196 THR A CA 1
ATOM 1504 C C . THR A 1 196 ? -2.136 12.090 -1.434 1.00 85.44 196 THR A C 1
ATOM 1506 O O . THR A 1 196 ? -3.315 12.226 -1.134 1.00 85.44 196 THR A O 1
ATOM 1509 N N . TYR A 1 197 ? -1.321 11.212 -0.859 1.00 86.75 197 TYR A N 1
ATOM 1510 C CA . TYR A 1 197 ? -1.698 10.357 0.258 1.00 86.75 197 TYR A CA 1
ATOM 1511 C C . TYR A 1 197 ? -0.796 10.636 1.445 1.00 86.75 197 TYR A C 1
ATOM 1513 O O . TYR A 1 197 ? 0.402 10.895 1.294 1.00 86.75 197 TYR A O 1
ATOM 1521 N N . LEU A 1 198 ? -1.362 10.499 2.630 1.00 92.50 198 LEU A N 1
ATOM 1522 C CA . LEU A 1 198 ? -0.635 10.478 3.881 1.00 92.50 198 LEU A CA 1
ATOM 1523 C C . LEU A 1 198 ? -0.550 9.040 4.375 1.00 92.50 198 LEU A C 1
ATOM 1525 O O . LEU A 1 198 ? -1.543 8.317 4.349 1.00 92.50 198 LEU A O 1
ATOM 1529 N N . TYR A 1 199 ? 0.625 8.645 4.852 1.00 93.56 199 TYR A N 1
ATOM 1530 C CA . TYR A 1 199 ? 0.864 7.340 5.449 1.00 93.56 199 TYR A CA 1
ATOM 1531 C C . TYR A 1 199 ? 1.301 7.476 6.897 1.00 93.56 199 TYR A C 1
ATOM 1533 O O . TYR A 1 199 ? 2.120 8.329 7.228 1.00 93.56 199 TYR A O 1
ATOM 1541 N N . ALA A 1 200 ? 0.828 6.571 7.745 1.00 95.88 200 ALA A N 1
ATOM 1542 C CA . ALA A 1 200 ? 1.310 6.422 9.112 1.00 95.88 200 ALA A CA 1
ATOM 1543 C C . ALA A 1 200 ? 1.497 4.942 9.449 1.00 95.88 200 ALA A C 1
ATOM 1545 O O . ALA A 1 200 ? 0.795 4.082 8.919 1.00 95.88 200 ALA A O 1
ATOM 1546 N N . VAL A 1 201 ? 2.420 4.647 10.364 1.00 94.69 201 VAL A N 1
ATOM 1547 C CA . VAL A 1 201 ? 2.586 3.302 10.926 1.00 94.69 201 VAL A CA 1
ATOM 1548 C C . VAL A 1 201 ? 2.378 3.376 12.429 1.00 94.69 201 VAL A C 1
ATOM 1550 O O . VAL A 1 201 ? 3.063 4.125 13.125 1.00 94.69 201 VAL A O 1
ATOM 1553 N N . THR A 1 202 ? 1.420 2.611 12.944 1.00 93.88 202 THR A N 1
ATOM 1554 C CA . THR A 1 202 ? 1.109 2.569 14.375 1.00 93.88 202 THR A CA 1
ATOM 1555 C C . THR A 1 202 ? 0.456 1.243 14.758 1.00 93.88 202 THR A C 1
ATOM 1557 O O . THR A 1 202 ? -0.327 0.692 13.988 1.00 93.88 202 THR A O 1
ATOM 1560 N N . ASN A 1 203 ? 0.776 0.722 15.947 1.00 90.44 203 ASN A N 1
ATOM 1561 C CA . ASN A 1 203 ? 0.217 -0.520 16.500 1.00 90.44 203 ASN A CA 1
ATOM 1562 C C . ASN A 1 203 ? 0.180 -1.695 15.499 1.00 90.44 203 ASN A C 1
ATOM 1564 O O . ASN A 1 203 ? -0.863 -2.324 15.344 1.00 90.44 203 ASN A O 1
ATOM 1568 N N . ASP A 1 204 ? 1.284 -1.965 14.797 1.00 90.75 204 ASP A N 1
ATOM 1569 C CA . ASP A 1 204 ? 1.410 -3.030 13.780 1.00 90.75 204 ASP A CA 1
ATOM 1570 C C . ASP A 1 204 ? 0.500 -2.869 12.542 1.00 90.75 204 ASP A C 1
ATOM 1572 O O . ASP A 1 204 ? 0.250 -3.826 11.802 1.00 90.75 204 ASP A O 1
ATOM 1576 N N . HIS A 1 205 ? 0.009 -1.653 12.290 1.00 92.88 205 HIS A N 1
ATOM 1577 C CA . HIS A 1 205 ? -0.771 -1.304 11.106 1.00 92.88 205 HIS A CA 1
ATOM 1578 C C . HIS A 1 205 ? -0.100 -0.177 10.327 1.00 92.88 205 HIS A C 1
ATOM 1580 O O . HIS A 1 205 ? 0.430 0.765 10.918 1.00 92.88 205 HIS A O 1
ATOM 1586 N N . TYR A 1 206 ? -0.163 -0.259 9.000 1.00 93.56 206 TYR A N 1
ATOM 1587 C CA . TYR A 1 206 ? 0.013 0.904 8.144 1.00 93.56 206 TYR A CA 1
ATOM 1588 C C . TYR A 1 206 ? -1.367 1.487 7.831 1.00 93.56 206 TYR A C 1
ATOM 1590 O O . TYR A 1 206 ? -2.343 0.753 7.641 1.00 93.56 206 TYR A O 1
ATOM 1598 N N . LEU A 1 207 ? -1.436 2.809 7.782 1.00 94.56 207 LEU A N 1
ATOM 1599 C CA . LEU A 1 207 ? -2.638 3.597 7.551 1.00 94.56 207 LEU A CA 1
ATOM 1600 C C . LEU A 1 207 ? -2.377 4.524 6.380 1.00 94.56 207 LEU A C 1
ATOM 1602 O O . LEU A 1 207 ? -1.277 5.060 6.271 1.00 94.56 207 LEU A O 1
ATOM 1606 N N . MET A 1 208 ? -3.376 4.701 5.530 1.00 93.50 208 MET A N 1
ATOM 1607 C CA . MET A 1 208 ? -3.343 5.598 4.389 1.00 93.50 208 MET A CA 1
ATOM 1608 C C . MET A 1 208 ? -4.671 6.346 4.317 1.00 93.50 208 MET A C 1
ATOM 1610 O O . MET A 1 208 ? -5.732 5.719 4.375 1.00 93.50 208 MET A O 1
ATOM 1614 N N . ALA A 1 209 ? -4.591 7.663 4.168 1.00 91.12 209 ALA A N 1
ATOM 1615 C CA . ALA A 1 209 ? -5.735 8.510 3.854 1.00 91.12 209 ALA A CA 1
ATOM 1616 C C . ALA A 1 209 ? -5.319 9.674 2.944 1.00 91.12 209 ALA A C 1
ATOM 1618 O O . ALA A 1 209 ? -4.123 9.936 2.780 1.00 91.12 209 ALA A O 1
ATOM 1619 N N . MET A 1 210 ? -6.289 10.374 2.360 1.00 86.38 210 MET A N 1
ATOM 1620 C CA . MET A 1 210 ? -6.029 11.549 1.516 1.00 86.38 210 MET A CA 1
ATOM 1621 C C . MET A 1 210 ? -5.742 12.811 2.335 1.00 86.38 210 MET A C 1
ATOM 1623 O O . MET A 1 210 ? -5.016 13.693 1.873 1.00 86.38 210 MET A O 1
ATOM 1627 N N . ASP A 1 211 ? -6.278 12.894 3.555 1.00 87.88 211 ASP A N 1
ATOM 1628 C CA . ASP A 1 211 ? -6.120 14.052 4.431 1.00 87.88 211 ASP A CA 1
ATOM 1629 C C . ASP A 1 211 ? -5.857 13.688 5.903 1.00 87.88 211 ASP A C 1
ATOM 1631 O O . ASP A 1 211 ? -5.956 12.538 6.340 1.00 87.88 211 ASP A O 1
ATOM 1635 N N . GLU A 1 212 ? -5.457 14.702 6.673 1.00 91.81 212 GLU A N 1
ATOM 1636 C CA . GLU A 1 212 ? -5.075 14.565 8.081 1.00 91.81 212 GLU A CA 1
ATOM 1637 C C . GLU A 1 212 ? -6.260 14.220 8.992 1.00 91.81 212 GLU A C 1
ATOM 1639 O O . GLU A 1 212 ? -6.067 13.566 10.017 1.00 91.81 212 GLU A O 1
ATOM 1644 N N . THR A 1 213 ? -7.481 14.628 8.632 1.00 90.19 213 THR A N 1
ATOM 1645 C CA . THR A 1 213 ? -8.692 14.364 9.423 1.00 90.19 213 THR A CA 1
ATOM 1646 C C . THR A 1 213 ? -9.032 12.882 9.367 1.00 90.19 213 THR A C 1
ATOM 1648 O O . THR A 1 213 ? -9.214 12.243 10.406 1.00 90.19 213 THR A O 1
ATOM 1651 N N . GLU A 1 214 ? -9.065 12.314 8.164 1.00 89.75 214 GLU A N 1
ATOM 1652 C CA . GLU A 1 214 ? -9.321 10.891 7.956 1.00 89.75 214 GLU A CA 1
ATOM 1653 C C . GLU A 1 214 ? -8.195 10.022 8.516 1.00 89.75 214 GLU A C 1
ATOM 1655 O O . GLU A 1 214 ? -8.453 9.024 9.201 1.00 89.75 214 GLU A O 1
ATOM 1660 N N . LEU A 1 215 ? -6.936 10.425 8.305 1.00 93.50 215 LEU A N 1
ATOM 1661 C CA . LEU A 1 215 ? -5.797 9.722 8.886 1.00 93.50 215 LEU A CA 1
ATOM 1662 C C . LEU A 1 215 ? -5.846 9.756 10.420 1.00 93.50 215 LEU A C 1
ATOM 1664 O O . LEU A 1 215 ? -5.606 8.737 11.071 1.00 93.50 215 LEU A O 1
ATOM 1668 N N . GLY A 1 216 ? -6.192 10.904 11.006 1.00 94.38 216 GLY A N 1
ATOM 1669 C CA . GLY A 1 216 ? -6.355 11.067 12.448 1.00 94.38 216 GLY A CA 1
ATOM 1670 C C . GLY A 1 216 ? -7.460 10.176 13.007 1.00 94.38 216 GLY A C 1
ATOM 1671 O O . GLY A 1 216 ? -7.248 9.485 14.008 1.00 94.38 216 GLY A O 1
ATOM 1672 N N . ALA A 1 217 ? -8.604 10.103 12.321 1.00 90.69 217 ALA A N 1
ATOM 1673 C CA . ALA A 1 217 ? -9.690 9.199 12.681 1.00 90.69 217 ALA A CA 1
ATOM 1674 C C . ALA A 1 217 ? -9.233 7.730 12.663 1.00 90.69 217 ALA A C 1
ATOM 1676 O O . ALA A 1 217 ? -9.427 7.020 13.653 1.00 90.69 217 ALA A O 1
ATOM 1677 N N . LEU A 1 218 ? -8.545 7.287 11.601 1.00 91.00 218 LEU A N 1
ATOM 1678 C CA . LEU A 1 218 ? -7.975 5.937 11.525 1.00 91.00 218 LEU A CA 1
ATOM 1679 C C . LEU A 1 218 ? -7.006 5.654 12.681 1.00 91.00 218 LEU A C 1
ATOM 1681 O O . LEU A 1 218 ? -7.104 4.609 13.329 1.00 91.00 218 LEU A O 1
ATOM 1685 N N . ILE A 1 219 ? -6.092 6.585 12.974 1.00 94.31 219 ILE A N 1
ATOM 1686 C CA . ILE A 1 219 ? -5.123 6.453 14.069 1.00 94.31 219 ILE A CA 1
ATOM 1687 C C . ILE A 1 219 ? -5.843 6.276 15.407 1.00 94.31 219 ILE A C 1
ATOM 1689 O O . ILE A 1 219 ? -5.483 5.392 16.190 1.00 94.31 219 ILE A O 1
ATOM 1693 N N . GLN A 1 220 ? -6.861 7.092 15.679 1.00 92.25 220 GLN A N 1
ATOM 1694 C CA . GLN A 1 220 ? -7.618 7.030 16.928 1.00 92.25 220 GLN A CA 1
ATOM 1695 C C . GLN A 1 220 ? -8.379 5.710 17.068 1.00 92.25 220 GLN A C 1
ATOM 1697 O O . GLN A 1 220 ? -8.342 5.088 18.131 1.00 92.25 220 GLN A O 1
ATOM 1702 N N . VAL A 1 221 ? -8.998 5.224 15.991 1.00 89.56 221 VAL A N 1
ATOM 1703 C CA . VAL A 1 221 ? -9.688 3.927 15.978 1.00 89.56 221 VAL A CA 1
ATOM 1704 C C . VAL A 1 221 ? -8.697 2.783 16.241 1.00 89.56 221 VAL A C 1
ATOM 1706 O O . VAL A 1 221 ? -8.951 1.917 17.084 1.00 89.56 221 VAL A O 1
ATOM 1709 N N . VAL A 1 222 ? -7.535 2.789 15.582 1.00 89.38 222 VAL A N 1
ATOM 1710 C CA . VAL A 1 222 ? -6.498 1.761 15.769 1.00 89.38 222 VAL A CA 1
ATOM 1711 C C . VAL A 1 222 ? -5.930 1.786 17.188 1.00 89.38 222 VAL A C 1
ATOM 1713 O O . VAL A 1 222 ? -5.778 0.726 17.801 1.00 89.38 222 VAL A O 1
ATOM 1716 N N . LYS A 1 223 ? -5.663 2.972 17.749 1.00 88.94 223 LYS A N 1
ATOM 1717 C CA . LYS A 1 223 ? -5.223 3.139 19.146 1.00 88.94 223 LYS A CA 1
ATOM 1718 C C . LYS A 1 223 ? -6.291 2.704 20.149 1.00 88.94 223 LYS A C 1
ATOM 1720 O O . LYS A 1 223 ? -5.961 2.079 21.153 1.00 88.94 223 LYS A O 1
ATOM 1725 N N . GLY A 1 224 ? -7.558 3.005 19.872 1.00 85.44 224 GLY A N 1
ATOM 1726 C CA . GLY A 1 224 ? -8.690 2.638 20.719 1.00 85.44 224 GLY A CA 1
ATOM 1727 C C . GLY A 1 224 ? -9.055 1.152 20.660 1.00 85.44 224 GLY A C 1
ATOM 1728 O O . GLY A 1 224 ? -9.719 0.652 21.564 1.00 85.44 224 GLY A O 1
ATOM 1729 N N . GLY A 1 225 ? -8.655 0.432 19.606 1.00 78.56 225 GLY A N 1
ATOM 1730 C CA . GLY A 1 225 ? -8.880 -1.010 19.426 1.00 78.56 225 GLY A CA 1
ATOM 1731 C C . GLY A 1 225 ? -10.323 -1.412 19.081 1.00 78.56 225 GLY A C 1
ATOM 1732 O O . GLY A 1 225 ? -10.553 -2.527 18.585 1.00 78.56 225 GLY A O 1
ATOM 1733 N N . ASN A 1 226 ? -11.275 -0.503 19.293 1.00 77.75 226 ASN A N 1
ATOM 1734 C CA . ASN A 1 226 ? -12.673 -0.637 18.908 1.00 77.75 226 ASN A CA 1
ATOM 1735 C C . ASN A 1 226 ? -12.812 -0.547 17.381 1.00 77.75 226 ASN A C 1
ATOM 1737 O O . ASN A 1 226 ? -12.076 0.181 16.724 1.00 77.75 226 ASN A O 1
ATOM 1741 N N . GLY A 1 227 ? -13.731 -1.324 16.807 1.00 73.69 227 GLY A N 1
ATOM 1742 C CA . GLY A 1 227 ? -14.082 -1.169 15.394 1.00 73.69 227 GLY A CA 1
ATOM 1743 C C . GLY A 1 227 ? -14.979 0.048 15.172 1.00 73.69 227 GLY A C 1
ATOM 1744 O O . GLY A 1 227 ? -15.640 0.500 16.107 1.00 73.69 227 GLY A O 1
ATOM 1745 N N . VAL A 1 228 ? -15.034 0.536 13.935 1.00 74.88 228 VAL A N 1
ATOM 1746 C CA . VAL A 1 228 ? -15.960 1.596 13.528 1.00 74.88 228 VAL A CA 1
ATOM 1747 C C . VAL A 1 228 ? -17.389 1.064 13.385 1.00 74.88 228 VAL A C 1
ATOM 1749 O O . VAL A 1 228 ? -17.629 -0.140 13.179 1.00 74.88 228 VAL A O 1
ATOM 1752 N N . GLU A 1 229 ? -18.361 1.966 13.513 1.00 75.38 229 GLU A N 1
ATOM 1753 C CA . GLU A 1 229 ? -19.737 1.685 13.107 1.00 75.38 229 GLU A CA 1
ATOM 1754 C C . GLU A 1 229 ? -19.780 1.405 11.595 1.00 75.38 229 GLU A C 1
ATOM 1756 O O . GLU A 1 229 ? -18.915 1.850 10.853 1.00 75.38 229 GLU A O 1
ATOM 1761 N N . ASN A 1 230 ? -20.718 0.564 11.144 1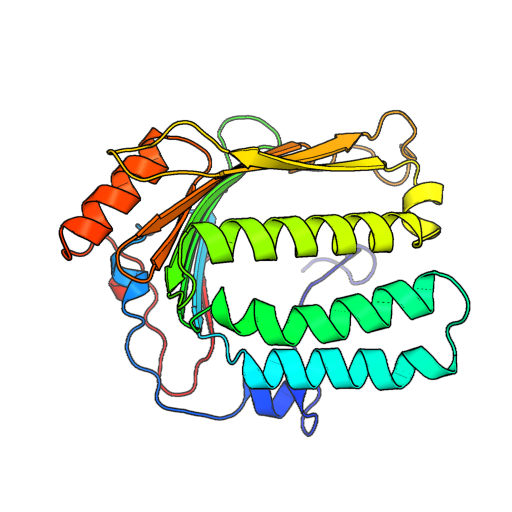.00 70.50 230 ASN A N 1
ATOM 1762 C CA . ASN A 1 230 ? -20.840 0.163 9.728 1.00 70.50 230 ASN A CA 1
ATOM 1763 C C . ASN A 1 230 ? -19.560 -0.382 9.063 1.00 70.50 230 ASN A C 1
ATOM 1765 O O . ASN A 1 230 ? -19.383 -0.267 7.855 1.00 70.50 230 ASN A O 1
ATOM 1769 N N . SER A 1 231 ? -18.678 -1.016 9.838 1.00 74.62 231 SER A N 1
ATOM 1770 C CA . SER A 1 231 ? -17.400 -1.495 9.311 1.00 74.62 231 SER A CA 1
ATOM 1771 C C . SER A 1 231 ? -17.502 -2.566 8.220 1.00 74.62 231 SER A C 1
ATOM 1773 O O . SER A 1 231 ? -18.416 -3.403 8.222 1.00 74.62 231 SER A O 1
ATOM 1775 N N . LEU A 1 232 ? -16.480 -2.623 7.357 1.00 68.56 232 LEU A N 1
ATOM 1776 C CA . LEU A 1 232 ? -16.344 -3.642 6.308 1.00 68.56 232 LEU A CA 1
ATOM 1777 C C . LEU A 1 232 ? -16.350 -5.077 6.852 1.00 68.56 232 LEU A C 1
ATOM 1779 O O . LEU A 1 232 ? -16.785 -5.998 6.170 1.00 68.56 232 LEU A O 1
ATOM 1783 N N . ALA A 1 233 ? -15.942 -5.301 8.103 1.00 73.31 233 ALA A N 1
ATOM 1784 C CA . ALA A 1 233 ? -16.041 -6.619 8.739 1.00 73.31 233 ALA A CA 1
ATOM 1785 C C . ALA A 1 233 ? -17.493 -7.125 8.867 1.00 73.31 233 ALA A C 1
ATOM 1787 O O . ALA A 1 233 ? -17.716 -8.337 8.950 1.00 73.31 233 ALA A O 1
ATOM 1788 N N . LYS A 1 234 ? -18.475 -6.211 8.918 1.00 70.31 234 LYS A N 1
ATOM 1789 C CA . LYS A 1 234 ? -19.908 -6.531 8.972 1.00 70.31 234 LYS A CA 1
ATOM 1790 C C . LYS A 1 234 ? -20.516 -6.649 7.572 1.00 70.31 234 LYS A C 1
ATOM 1792 O O . LYS A 1 234 ? -21.314 -7.558 7.357 1.00 70.31 234 LYS A O 1
ATOM 1797 N N . SER A 1 235 ? -20.153 -5.763 6.640 1.00 66.94 235 SER A N 1
ATOM 1798 C CA . SER A 1 235 ? -20.729 -5.725 5.283 1.00 66.94 235 SER A CA 1
ATOM 1799 C C . SER A 1 235 ? -20.038 -6.676 4.293 1.00 66.94 235 SER A C 1
ATOM 1801 O O . SER A 1 235 ? -20.707 -7.316 3.479 1.00 66.94 235 SER A O 1
ATOM 1803 N N . LEU A 1 236 ? -18.717 -6.846 4.400 1.00 66.31 236 LEU A N 1
ATOM 1804 C CA . LEU A 1 236 ? -17.866 -7.629 3.496 1.00 66.31 236 LEU A CA 1
ATOM 1805 C C . LEU A 1 236 ? -17.001 -8.681 4.221 1.00 66.31 236 LEU A C 1
ATOM 1807 O O . LEU A 1 236 ? -15.775 -8.695 4.079 1.00 66.31 236 LEU A O 1
ATOM 1811 N N . PRO A 1 237 ? -17.597 -9.648 4.945 1.00 68.75 237 PRO A N 1
ATOM 1812 C CA . PRO A 1 237 ? -16.818 -10.716 5.558 1.00 68.75 237 PRO A CA 1
ATOM 1813 C C . PRO A 1 237 ? -16.215 -11.643 4.490 1.00 68.75 237 PRO A C 1
ATOM 1815 O O . PRO A 1 237 ? -16.941 -12.195 3.643 1.00 68.75 237 PRO A O 1
ATOM 1818 N N . LEU A 1 238 ? -14.900 -11.872 4.572 1.00 61.62 238 LEU A N 1
ATOM 1819 C CA . LEU A 1 238 ? -14.223 -12.926 3.811 1.00 61.62 238 LEU A CA 1
ATOM 1820 C C . LEU A 1 238 ? -14.744 -14.298 4.257 1.00 61.62 238 LEU A C 1
ATOM 1822 O O . LEU A 1 238 ? -14.746 -14.623 5.444 1.00 61.62 238 LEU A O 1
ATOM 1826 N N . GLN A 1 239 ? -15.200 -15.109 3.303 1.00 63.56 239 GLN A N 1
ATOM 1827 C CA . GLN A 1 239 ? -15.638 -16.480 3.561 1.00 63.56 239 GLN A CA 1
ATOM 1828 C C . GLN A 1 239 ? -14.449 -17.454 3.530 1.00 63.56 239 GLN A C 1
ATOM 1830 O O . GLN A 1 239 ? -13.429 -17.167 2.895 1.00 63.56 239 GLN A O 1
ATOM 1835 N N . PRO A 1 240 ? -14.559 -18.639 4.162 1.00 56.53 240 PRO A N 1
ATOM 1836 C CA . PRO A 1 240 ? -13.525 -19.663 4.077 1.00 56.53 240 PRO A CA 1
ATOM 1837 C C . PRO A 1 240 ? -13.138 -19.972 2.623 1.00 56.53 240 PRO A C 1
ATOM 1839 O O . PRO A 1 240 ? -13.987 -20.299 1.798 1.00 56.53 240 PRO A O 1
ATOM 1842 N N . GLY A 1 241 ? -11.843 -19.875 2.318 1.00 53.22 241 GLY A N 1
ATOM 1843 C CA . GLY A 1 241 ? -11.307 -20.100 0.971 1.00 53.22 241 GLY A CA 1
ATOM 1844 C C . GLY A 1 241 ? -11.264 -18.861 0.070 1.00 53.22 241 GLY A C 1
ATOM 1845 O O . GLY A 1 241 ? -10.748 -18.968 -1.036 1.00 53.22 241 GLY A O 1
ATOM 1846 N N . GLN A 1 242 ? -11.745 -17.700 0.526 1.00 56.41 242 GLN A N 1
ATOM 1847 C CA . GLN A 1 242 ? -11.626 -16.435 -0.206 1.00 56.41 242 GLN A CA 1
ATOM 1848 C C . GLN A 1 242 ? -10.368 -15.666 0.218 1.00 56.41 242 GLN A C 1
ATOM 1850 O O . GLN A 1 242 ? -10.122 -15.484 1.410 1.00 56.41 242 GLN A O 1
ATOM 1855 N N . SER A 1 243 ? -9.594 -15.189 -0.760 1.00 61.62 243 SER A N 1
ATOM 1856 C CA . SER A 1 243 ? -8.458 -14.278 -0.549 1.00 61.62 243 SER A CA 1
ATOM 1857 C C . SER A 1 243 ? -8.843 -12.802 -0.687 1.00 61.62 243 SER A C 1
ATOM 1859 O O . SER A 1 243 ? -8.104 -11.935 -0.234 1.00 61.62 243 SER A O 1
ATOM 1861 N N . ALA A 1 244 ? -9.987 -12.506 -1.305 1.00 64.69 244 ALA A N 1
ATOM 1862 C CA . ALA A 1 244 ? -10.488 -11.153 -1.501 1.00 64.69 244 ALA A CA 1
ATOM 1863 C C . ALA A 1 244 ? -12.017 -11.143 -1.624 1.00 64.69 244 ALA A C 1
ATOM 1865 O O . ALA A 1 244 ? -12.621 -12.126 -2.068 1.00 64.69 244 ALA A O 1
ATOM 1866 N N . ARG A 1 245 ? -12.632 -10.017 -1.258 1.00 58.59 245 ARG A N 1
ATOM 1867 C CA . ARG A 1 245 ? -14.043 -9.705 -1.500 1.00 58.59 245 ARG A CA 1
ATOM 1868 C C . ARG A 1 245 ? -14.206 -8.195 -1.658 1.00 58.59 245 ARG A C 1
ATOM 1870 O O . ARG A 1 245 ? -13.548 -7.441 -0.951 1.00 58.59 245 ARG A O 1
ATOM 1877 N N . TRP A 1 246 ? -15.090 -7.776 -2.556 1.00 66.50 246 TRP A N 1
ATOM 1878 C CA . TRP A 1 246 ? -15.397 -6.369 -2.794 1.00 66.50 246 TRP A CA 1
ATOM 1879 C C . TRP A 1 246 ? -16.889 -6.158 -3.062 1.00 66.50 246 TRP A C 1
ATOM 1881 O O . TRP A 1 246 ? -17.593 -7.100 -3.447 1.00 66.50 246 TRP A O 1
ATOM 1891 N N . SER A 1 247 ? -17.353 -4.929 -2.865 1.00 55.41 247 SER A N 1
ATOM 1892 C CA . SER A 1 247 ? -18.629 -4.418 -3.370 1.00 55.41 247 SER A CA 1
ATOM 1893 C C . SER A 1 247 ? -18.411 -3.130 -4.155 1.00 55.41 247 SER A C 1
ATOM 1895 O O . SER A 1 247 ? -17.466 -2.392 -3.887 1.00 55.41 247 SER A O 1
ATOM 1897 N N . MET A 1 248 ? -19.290 -2.916 -5.131 1.00 57.94 248 MET A N 1
ATOM 1898 C CA . MET A 1 248 ? -19.435 -1.705 -5.939 1.00 57.94 248 MET A CA 1
ATOM 1899 C C . MET A 1 248 ? -20.908 -1.305 -5.933 1.00 57.94 248 MET A C 1
ATOM 1901 O O . MET A 1 248 ? -21.739 -2.237 -5.771 1.00 57.94 248 MET A O 1
#

Mean predicted aligned error: 10.59 Å

Solvent-accessible surface area (backbone atoms only — not comparable to full-atom values): 13808 Å² total; per-residue (Å²): 136,84,61,91,88,77,63,91,76,78,93,71,96,69,56,63,84,90,35,74,64,21,47,69,66,67,61,87,83,82,56,58,72,54,77,50,19,25,64,40,58,60,83,39,60,37,33,39,36,39,47,50,60,53,68,59,51,44,52,50,52,47,53,52,47,65,68,44,51,82,82,41,67,70,69,64,34,56,52,52,51,52,49,52,59,47,48,65,60,53,46,35,59,46,60,26,37,36,19,39,29,30,30,76,41,94,51,88,53,40,69,40,46,44,37,36,26,32,23,74,45,52,53,69,55,39,54,50,54,50,49,54,50,49,52,54,49,54,56,52,52,75,70,37,63,72,44,59,77,42,26,48,44,80,48,80,47,74,46,83,42,74,57,44,89,84,38,64,27,34,33,39,36,40,40,50,48,55,93,66,31,49,54,90,81,46,81,53,86,65,68,61,39,61,45,53,38,37,35,37,51,56,96,56,25,38,39,36,11,58,48,66,69,61,38,33,51,48,51,51,36,63,74,66,69,52,61,47,75,69,12,29,47,76,78,53,60,52,48,81,78,46,51,61,46,72,50,112

Sequence (248 aa):
FLSTEEIVARFAMSAKGGTALSTMFSSKANGGNPSVAKYVESGGFLDAVVNYEMSGFIAYVNHVIDRLSPVIEGELKAILIQYKEMMAEMSKLYGGQVAMSYDVSAESNAMNIVQIGTTKASHEEFGKLFTEGLKLSQDLIKHMDFIEEMGIKYELEHTEGEPVEGVPTYRYSMKMDMGEANASLFPTELPYSNMTYLYAVTNDHYLMAMDETELGALIQVVKGGNGVENSLAKSLPLQPGQSARWSM